Protein AF-A0A7S4L388-F1 (afdb_monomer_lite)

Radius of gyration: 34.1 Å; chains: 1; bounding box: 74×28×93 Å

InterPro domains:
  IPR006990 Tweety [PTHR12424] (9-186)

Foldseek 3Di:
DVVVVVVVVVLVVVVVVVPPPPDPPPVVVVVVVVVVVVVVVVVVVVVVVVVVLVVLLVVLVVCVVCVLVSVLVVDDDPRSQVSNCLQVVDNDVVVVVVLVVVLVVVLVVLVVVCVVPHDVSSVVVVVVSVVVVVVVVVCCVVVSSVVSVVSNVVVCCVSPVPRPPPPSVVSVVVVVVVVVVVVVVSVVVVVVVD

Sequence (194 aa):
APAFFFVTWLLIAILLQKFNVKLPICCGRACFVLIFLLLFLLVLVCFLLFAGEISISVLLADFCMAPDENFLDFFSGTSEIIAKYYVTCEVPPEVYEEIEDFIETTRIVVEAANETRGTDVAEEIDQIIDDFQEYIEEFIETFGLIGCRRINGYYVDIVYDSLCDSLVGNAVLAWSGLVVASIFICPLYIIYDQ

pLDDT: mean 71.22, std 10.89, range [40.44, 87.31]

Structure (mmCIF, N/CA/C/O backbone):
data_AF-A0A7S4L388-F1
#
_entry.id   AF-A0A7S4L388-F1
#
loop_
_atom_site.group_PDB
_atom_site.id
_atom_site.type_symbol
_atom_site.label_atom_id
_atom_site.label_alt_id
_atom_site.label_comp_id
_atom_site.label_asym_id
_atom_site.label_entity_id
_atom_site.label_seq_id
_atom_site.pdbx_PDB_ins_code
_atom_site.Cartn_x
_atom_site.Cartn_y
_atom_site.Cartn_z
_atom_site.occupancy
_atom_site.B_iso_or_equiv
_atom_site.auth_seq_id
_atom_site.auth_comp_id
_atom_site.auth_asym_id
_atom_site.auth_atom_id
_atom_site.pdbx_PDB_model_num
ATOM 1 N N . ALA A 1 1 ? 23.670 -7.938 -15.737 1.00 46.47 1 ALA A N 1
ATOM 2 C CA . ALA A 1 1 ? 23.736 -6.508 -16.104 1.00 46.47 1 ALA A CA 1
ATOM 3 C C . ALA A 1 1 ? 25.001 -6.128 -16.897 1.00 46.47 1 ALA A C 1
ATOM 5 O O . ALA A 1 1 ? 24.833 -5.786 -18.060 1.00 46.47 1 ALA A O 1
ATOM 6 N N . PRO A 1 2 ? 26.254 -6.237 -16.397 1.00 42.88 2 PRO A N 1
ATOM 7 C CA . PRO A 1 2 ? 27.431 -5.653 -17.073 1.00 42.88 2 PRO A CA 1
ATOM 8 C C . PRO A 1 2 ? 27.775 -6.292 -18.430 1.00 42.88 2 PRO A C 1
ATOM 10 O O . PRO A 1 2 ? 28.229 -5.604 -19.339 1.00 42.88 2 PRO A O 1
ATOM 13 N N . ALA A 1 3 ? 27.501 -7.589 -18.601 1.00 40.44 3 ALA A N 1
ATOM 14 C CA . ALA A 1 3 ? 27.744 -8.295 -19.859 1.00 40.44 3 ALA A CA 1
ATOM 15 C C . ALA A 1 3 ? 26.855 -7.793 -21.013 1.00 40.44 3 ALA A C 1
ATOM 17 O O . ALA A 1 3 ? 27.328 -7.682 -22.137 1.00 40.44 3 ALA A O 1
ATOM 18 N N . PHE A 1 4 ? 25.599 -7.425 -20.738 1.00 48.16 4 PHE A N 1
ATOM 19 C CA . PHE A 1 4 ? 24.699 -6.868 -21.754 1.00 48.16 4 PHE A CA 1
ATOM 20 C C . PHE A 1 4 ? 25.172 -5.488 -22.227 1.00 48.16 4 PHE A C 1
ATOM 22 O O . PHE A 1 4 ? 25.129 -5.203 -23.419 1.00 48.16 4 PHE A O 1
ATOM 29 N N . PHE A 1 5 ? 25.705 -4.668 -21.314 1.00 52.41 5 PHE A N 1
ATOM 30 C CA . PHE A 1 5 ? 26.309 -3.373 -21.644 1.00 52.41 5 PHE A CA 1
ATOM 31 C C . PHE A 1 5 ? 27.607 -3.517 -22.422 1.00 52.41 5 PHE A C 1
ATOM 33 O O . PHE A 1 5 ? 27.825 -2.783 -23.377 1.00 52.41 5 PHE A O 1
ATOM 40 N N . PHE A 1 6 ? 28.450 -4.484 -22.060 1.00 50.88 6 PHE A N 1
ATOM 41 C CA . PHE A 1 6 ? 29.637 -4.782 -22.849 1.00 50.88 6 PHE A CA 1
ATOM 42 C C . PHE A 1 6 ? 29.242 -5.191 -24.268 1.00 50.88 6 PHE A C 1
ATOM 44 O O . PHE A 1 6 ? 29.808 -4.678 -25.220 1.00 50.88 6 PHE A O 1
ATOM 51 N N . VAL A 1 7 ? 28.215 -6.029 -24.424 1.00 57.19 7 VAL A N 1
ATOM 52 C CA . VAL A 1 7 ? 27.729 -6.475 -25.736 1.00 57.19 7 VAL A CA 1
ATOM 53 C C . VAL A 1 7 ? 27.084 -5.337 -26.532 1.00 57.19 7 VAL A C 1
ATOM 55 O O . VAL A 1 7 ? 27.384 -5.210 -27.713 1.00 57.19 7 VAL A O 1
ATOM 58 N N . THR A 1 8 ? 26.268 -4.466 -25.931 1.00 61.66 8 THR A N 1
ATOM 59 C CA . THR A 1 8 ? 25.678 -3.316 -26.644 1.00 61.66 8 THR A CA 1
ATOM 60 C C . THR A 1 8 ? 26.719 -2.263 -27.006 1.00 61.66 8 THR A C 1
ATOM 62 O O . THR A 1 8 ? 26.724 -1.802 -28.144 1.00 61.66 8 THR A O 1
ATOM 65 N N . TRP A 1 9 ? 27.662 -1.940 -26.117 1.00 63.00 9 TRP A N 1
ATOM 66 C CA . TRP A 1 9 ? 28.785 -1.051 -26.439 1.00 63.00 9 TRP A CA 1
ATOM 67 C C . TRP A 1 9 ? 29.715 -1.646 -27.496 1.00 63.00 9 TRP A C 1
ATOM 69 O O . TRP A 1 9 ? 30.163 -0.922 -28.382 1.00 63.00 9 TRP A O 1
ATOM 79 N N . LEU A 1 10 ? 29.975 -2.955 -27.448 1.00 59.78 10 LEU A N 1
ATOM 80 C CA . LEU A 1 10 ? 30.769 -3.657 -28.454 1.00 59.78 10 LEU A CA 1
A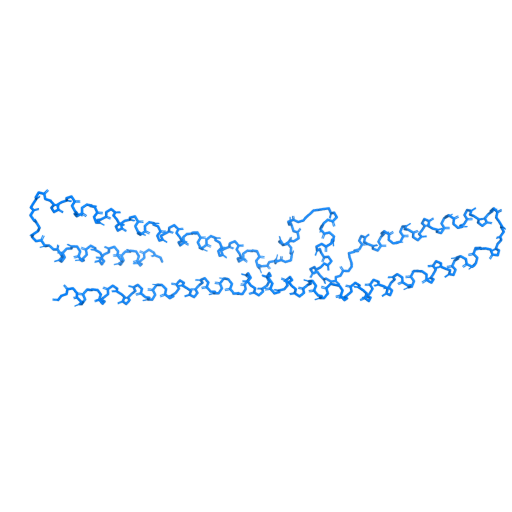TOM 81 C C . LEU A 1 10 ? 30.042 -3.676 -29.805 1.00 59.78 10 LEU A C 1
ATOM 83 O O . LEU A 1 10 ? 30.671 -3.422 -30.824 1.00 59.78 10 LEU A O 1
ATOM 87 N N . LEU A 1 11 ? 28.724 -3.898 -29.828 1.00 64.44 11 LEU A N 1
ATOM 88 C CA . LEU A 1 11 ? 27.910 -3.841 -31.046 1.00 64.44 11 LEU A CA 1
ATOM 89 C C . LEU A 1 11 ? 27.861 -2.425 -31.627 1.00 64.44 11 LEU A C 1
ATOM 91 O O . LEU A 1 11 ? 28.067 -2.272 -32.825 1.00 64.44 11 LEU A O 1
ATOM 95 N N . ILE A 1 12 ? 27.684 -1.390 -30.801 1.00 66.69 12 ILE A N 1
ATOM 96 C CA . ILE A 1 12 ? 27.756 0.014 -31.235 1.00 66.69 12 ILE A CA 1
ATOM 97 C C . ILE A 1 12 ? 29.152 0.323 -31.789 1.00 66.69 12 ILE A C 1
ATOM 99 O O . ILE A 1 12 ? 29.266 0.880 -32.876 1.00 66.69 12 ILE A O 1
ATOM 103 N N . ALA A 1 13 ? 30.223 -0.088 -31.106 1.00 61.59 13 ALA A N 1
ATOM 104 C CA . ALA A 1 13 ? 31.592 0.114 -31.577 1.00 61.59 13 ALA A CA 1
ATOM 105 C C . ALA A 1 13 ? 31.868 -0.611 -32.908 1.00 61.59 13 ALA A C 1
ATOM 107 O O . ALA A 1 13 ? 32.453 -0.018 -33.813 1.00 61.59 13 ALA A O 1
ATOM 108 N N . ILE A 1 14 ? 31.400 -1.856 -33.065 1.00 66.31 14 ILE A N 1
ATOM 109 C CA . ILE A 1 14 ? 31.515 -2.641 -34.305 1.00 66.31 14 ILE A CA 1
ATOM 110 C C . ILE A 1 14 ? 30.707 -1.992 -35.437 1.00 66.31 14 ILE A C 1
ATOM 112 O O . ILE A 1 14 ? 31.203 -1.901 -36.561 1.00 66.31 14 ILE A O 1
ATOM 116 N N . LEU A 1 15 ? 29.497 -1.497 -35.157 1.00 60.97 15 LEU A N 1
ATOM 117 C CA . LEU A 1 15 ? 28.673 -0.780 -36.132 1.00 60.97 15 LEU A CA 1
ATOM 118 C C . LEU A 1 15 ? 29.351 0.509 -36.591 1.00 60.97 15 LEU A C 1
ATOM 120 O O . LEU A 1 15 ? 29.462 0.743 -37.791 1.00 60.97 15 LEU A O 1
ATOM 124 N N . LEU A 1 16 ? 29.907 1.289 -35.664 1.00 58.81 16 LEU A N 1
ATOM 125 C CA . LEU A 1 16 ? 30.654 2.508 -35.980 1.00 58.81 16 LEU A CA 1
ATOM 126 C C . LEU A 1 16 ? 31.936 2.217 -36.778 1.00 58.81 16 LEU A C 1
ATOM 128 O O . LEU A 1 16 ? 32.309 3.004 -37.644 1.00 58.81 16 LEU A O 1
ATOM 132 N N . GLN A 1 17 ? 32.590 1.077 -36.537 1.00 60.75 17 GLN A N 1
ATOM 133 C CA . GLN A 1 17 ? 33.770 0.654 -37.294 1.00 60.75 17 GLN A CA 1
ATOM 134 C C . GLN A 1 17 ? 33.417 0.203 -38.724 1.00 60.75 17 GLN A C 1
ATOM 136 O O . GLN A 1 17 ? 34.206 0.409 -39.648 1.00 60.75 17 GLN A O 1
ATOM 141 N N . LYS A 1 18 ? 32.225 -0.383 -38.918 1.00 57.16 18 LYS A N 1
ATOM 142 C CA . LYS A 1 18 ? 31.690 -0.785 -40.230 1.00 57.16 18 LYS A CA 1
ATOM 143 C C . LYS A 1 18 ? 31.187 0.416 -41.041 1.00 57.16 18 LYS A C 1
ATOM 145 O O . LYS A 1 18 ? 31.433 0.472 -42.243 1.00 57.16 18 LYS A O 1
ATOM 150 N N . PHE A 1 19 ? 30.584 1.410 -40.384 1.00 55.97 19 PHE A N 1
ATOM 151 C CA . PHE A 1 19 ? 30.198 2.710 -40.952 1.00 55.97 19 PHE A CA 1
ATOM 152 C C . PHE A 1 19 ? 31.389 3.668 -41.092 1.00 55.97 19 PHE A C 1
ATOM 154 O O . PHE A 1 19 ? 31.268 4.868 -40.850 1.00 55.97 19 PHE A O 1
ATOM 161 N N . ASN A 1 20 ? 32.538 3.172 -41.564 1.00 48.50 20 ASN A N 1
ATOM 162 C CA . ASN A 1 20 ? 33.656 3.990 -42.047 1.00 48.50 20 ASN A CA 1
ATOM 163 C C . ASN A 1 20 ? 33.256 4.673 -43.376 1.00 48.50 20 ASN A C 1
ATOM 165 O O . ASN A 1 20 ? 33.842 4.480 -44.443 1.00 48.50 20 ASN A O 1
ATOM 169 N N . VAL A 1 21 ? 32.159 5.424 -43.305 1.00 49.72 21 VAL A N 1
ATOM 170 C CA . VAL A 1 21 ? 31.591 6.263 -44.335 1.00 49.72 21 VAL A CA 1
ATOM 171 C C . VAL A 1 21 ? 32.610 7.360 -44.552 1.00 49.72 21 VAL A C 1
ATOM 173 O O . VAL A 1 21 ? 32.974 8.097 -43.635 1.00 49.72 21 VAL A O 1
ATOM 176 N N . LYS A 1 22 ? 33.074 7.460 -45.793 1.00 47.50 22 LYS A N 1
ATOM 177 C CA . LYS A 1 22 ? 33.843 8.591 -46.303 1.00 47.50 22 LYS A CA 1
ATOM 178 C C . LYS A 1 22 ? 32.968 9.854 -46.254 1.00 47.50 22 LYS A C 1
ATOM 180 O O . LYS A 1 22 ? 32.505 10.329 -47.284 1.00 47.50 22 LYS A O 1
ATOM 185 N N . LEU A 1 23 ? 32.693 10.379 -45.061 1.00 48.44 23 LEU A N 1
ATOM 186 C CA . LEU A 1 23 ? 32.042 11.669 -44.868 1.00 48.44 23 LEU A CA 1
ATOM 187 C C . LEU A 1 23 ? 33.091 12.780 -45.031 1.00 48.44 23 LEU A C 1
ATOM 189 O O . LEU A 1 23 ? 34.207 12.648 -44.519 1.00 48.44 23 LEU A O 1
ATOM 193 N N . PRO A 1 24 ? 32.766 13.877 -45.737 1.00 47.47 24 PRO A N 1
ATOM 194 C CA . PRO A 1 24 ? 33.699 14.966 -45.989 1.00 47.47 24 PRO A CA 1
ATOM 195 C C . PRO A 1 24 ? 34.274 15.523 -44.678 1.00 47.47 24 PRO A C 1
ATOM 197 O O . PRO A 1 24 ? 33.563 15.860 -43.726 1.00 47.47 24 PRO A O 1
ATOM 200 N N . ILE A 1 25 ? 35.604 15.604 -44.665 1.00 52.34 25 ILE A N 1
ATOM 201 C CA . ILE A 1 25 ? 36.503 15.656 -43.499 1.00 52.34 25 ILE A CA 1
ATOM 202 C C . ILE A 1 25 ? 36.264 16.861 -42.562 1.00 52.34 25 ILE A C 1
ATOM 204 O O . ILE A 1 25 ? 36.652 16.802 -41.396 1.00 52.34 25 ILE A O 1
ATOM 208 N N . CYS A 1 26 ? 35.564 17.912 -43.004 1.00 47.06 26 CYS A N 1
ATOM 209 C CA . CYS A 1 26 ? 35.303 19.101 -42.180 1.00 47.06 26 CYS A CA 1
ATOM 210 C C . CYS A 1 26 ? 33.947 19.106 -41.446 1.00 47.06 26 CYS A C 1
ATOM 212 O O . CYS A 1 26 ? 33.822 19.806 -40.448 1.00 47.06 26 CYS A O 1
ATOM 214 N N . CYS A 1 27 ? 32.949 18.322 -41.880 1.00 51.12 27 CYS A N 1
ATOM 215 C CA . CYS A 1 27 ? 31.620 18.266 -41.237 1.00 51.12 27 CYS A CA 1
ATOM 216 C C . CYS A 1 27 ? 31.329 16.895 -40.588 1.00 51.12 27 CYS A C 1
ATOM 218 O O . CYS A 1 27 ? 30.549 16.796 -39.640 1.00 51.12 27 CYS A O 1
ATOM 220 N N . GLY A 1 28 ? 32.031 15.840 -41.028 1.00 55.47 28 GLY A N 1
ATOM 221 C CA . GLY A 1 28 ? 31.860 14.475 -40.522 1.00 55.47 28 GLY A CA 1
ATOM 222 C C . GLY A 1 28 ? 32.263 14.282 -39.058 1.00 55.47 28 GLY A C 1
ATOM 223 O O . GLY A 1 28 ? 31.568 13.582 -38.333 1.00 55.47 28 GLY A O 1
ATOM 224 N N . ARG A 1 29 ? 33.332 14.941 -38.578 1.00 57.66 29 ARG A N 1
ATOM 225 C CA . ARG A 1 29 ? 33.773 14.814 -37.173 1.00 57.66 29 ARG A CA 1
ATOM 226 C C . ARG A 1 29 ? 32.785 15.435 -36.181 1.00 57.66 29 ARG A C 1
ATOM 228 O O . ARG A 1 29 ? 32.541 14.845 -35.137 1.00 57.66 29 ARG A O 1
ATOM 235 N N . ALA A 1 30 ? 32.195 16.582 -36.518 1.00 58.28 30 ALA A N 1
ATOM 236 C CA . ALA A 1 30 ? 31.205 17.241 -35.667 1.00 58.28 30 ALA A CA 1
ATOM 237 C C . ALA A 1 30 ? 29.872 16.472 -35.637 1.00 58.28 30 ALA A C 1
ATOM 239 O O . ALA A 1 30 ? 29.333 16.248 -34.557 1.00 58.28 30 ALA A O 1
ATOM 240 N N . CYS A 1 31 ? 29.385 15.990 -36.790 1.00 58.25 31 CYS A N 1
ATOM 241 C CA . CYS A 1 31 ? 28.205 15.115 -36.839 1.00 58.25 31 CYS A CA 1
ATOM 242 C C . CYS A 1 31 ? 28.427 13.802 -36.081 1.00 58.25 31 CYS A C 1
ATOM 244 O O . CYS A 1 31 ? 27.547 13.368 -35.347 1.00 58.25 31 CYS A O 1
ATOM 246 N N . PHE A 1 32 ? 29.610 13.194 -36.204 1.00 63.97 32 PHE A N 1
ATOM 247 C CA . PHE A 1 32 ? 29.942 11.961 -35.493 1.00 63.97 32 PHE A CA 1
ATOM 248 C C . PHE A 1 32 ? 29.932 12.151 -33.970 1.00 63.97 32 PHE A C 1
ATOM 250 O O . PHE A 1 32 ? 29.325 11.358 -33.256 1.00 63.97 32 PHE A O 1
ATOM 257 N N . VAL A 1 33 ? 30.542 13.232 -33.470 1.00 71.88 33 VAL A N 1
ATOM 258 C CA . VAL A 1 33 ? 30.520 13.568 -32.036 1.00 71.88 33 VAL A CA 1
ATOM 259 C C . VAL A 1 33 ? 29.094 13.844 -31.554 1.00 71.88 33 VAL A C 1
ATOM 261 O O . VAL A 1 33 ? 28.729 13.403 -30.470 1.00 71.88 33 VAL A O 1
ATOM 264 N N . LEU A 1 34 ? 28.271 14.523 -32.357 1.00 64.94 34 LEU A N 1
ATOM 265 C CA . LEU A 1 34 ? 26.893 14.862 -31.992 1.00 64.94 34 LEU A CA 1
ATOM 266 C C . LEU A 1 34 ? 25.983 13.623 -31.947 1.00 64.94 34 LEU A C 1
ATOM 268 O O . LEU A 1 34 ? 25.220 13.468 -30.997 1.00 64.94 34 LEU A O 1
ATOM 272 N N . ILE A 1 35 ? 26.114 12.702 -32.907 1.00 68.56 35 ILE A N 1
ATOM 273 C CA . ILE A 1 35 ? 25.411 11.407 -32.898 1.00 68.56 35 ILE A CA 1
ATOM 274 C C . ILE A 1 35 ? 25.842 10.574 -31.687 1.00 68.56 35 ILE A C 1
ATOM 276 O O . ILE A 1 35 ? 24.998 10.008 -30.997 1.00 68.56 35 ILE A O 1
ATOM 280 N N . PHE A 1 36 ? 27.143 10.531 -31.391 1.00 69.06 36 PHE A N 1
ATOM 281 C CA . PHE A 1 36 ? 27.658 9.800 -30.235 1.00 69.06 36 PHE A CA 1
ATOM 282 C C . PHE A 1 36 ? 27.140 10.380 -28.914 1.00 69.06 36 PHE A C 1
ATOM 284 O O . PHE A 1 36 ? 26.740 9.635 -28.024 1.00 69.06 36 PHE A O 1
ATOM 291 N N . LEU A 1 37 ? 27.095 11.709 -28.801 1.00 72.06 37 LEU A N 1
ATOM 292 C CA . LEU A 1 37 ? 26.571 12.398 -27.626 1.00 72.06 37 LEU A CA 1
ATOM 293 C C . LEU A 1 37 ? 25.066 12.149 -27.452 1.00 72.06 37 LEU A C 1
ATOM 295 O O . LEU A 1 37 ? 24.627 11.897 -26.334 1.00 72.06 37 LEU A O 1
ATOM 299 N N . LEU A 1 38 ? 24.289 12.146 -28.540 1.00 64.38 38 LEU A N 1
ATOM 300 C CA . LEU A 1 38 ? 22.863 11.802 -28.510 1.00 64.38 38 LEU A CA 1
ATOM 301 C C . LEU A 1 38 ? 22.624 10.345 -28.099 1.00 64.38 38 LEU A C 1
ATOM 303 O O . LEU A 1 38 ? 21.767 10.088 -27.257 1.00 64.38 38 LEU A O 1
ATOM 307 N N . LEU A 1 39 ? 23.392 9.398 -28.644 1.00 69.38 39 LEU A N 1
ATOM 308 C CA . LEU A 1 39 ? 23.303 7.986 -28.264 1.00 69.38 39 LEU A CA 1
ATOM 309 C C . LEU A 1 39 ? 23.687 7.772 -26.798 1.00 69.38 39 LEU A C 1
ATOM 311 O O . LEU A 1 39 ? 23.002 7.044 -26.085 1.00 69.38 39 LEU A O 1
ATOM 315 N N . PHE A 1 40 ? 24.742 8.437 -26.327 1.00 72.50 40 PHE A N 1
ATOM 316 C CA . PHE A 1 40 ? 25.142 8.396 -24.924 1.00 72.50 40 PHE A CA 1
ATOM 317 C C . PHE A 1 40 ? 24.044 8.945 -24.008 1.00 72.50 40 PHE A C 1
ATOM 319 O O . PHE A 1 40 ? 23.718 8.319 -23.002 1.00 72.50 40 PHE A O 1
ATOM 326 N N . LEU A 1 41 ? 23.439 10.080 -24.371 1.00 69.62 41 LEU A N 1
ATOM 327 C CA . LEU A 1 41 ? 22.349 10.685 -23.608 1.00 69.62 41 LEU A CA 1
ATOM 328 C C . LEU A 1 41 ? 21.122 9.767 -23.577 1.00 69.62 41 LEU A C 1
ATOM 330 O O . LEU A 1 41 ? 20.537 9.578 -22.516 1.00 69.62 41 LEU A O 1
ATOM 334 N N . LEU A 1 42 ? 20.780 9.132 -24.700 1.00 72.81 42 LEU A N 1
ATOM 335 C CA . LEU A 1 42 ? 19.688 8.162 -24.775 1.00 72.81 42 LEU A CA 1
ATOM 336 C C . LEU A 1 42 ? 19.936 6.956 -23.859 1.00 72.81 42 LEU A C 1
ATOM 338 O O . LEU A 1 42 ? 19.060 6.590 -23.081 1.00 72.81 42 LEU A O 1
ATOM 342 N N . VAL A 1 43 ? 21.140 6.378 -23.888 1.00 74.62 43 VAL A N 1
ATOM 343 C CA . VAL A 1 43 ? 21.514 5.270 -22.992 1.00 74.62 43 VAL A CA 1
ATOM 344 C C . VAL A 1 43 ? 21.464 5.704 -21.527 1.00 74.62 43 VAL A C 1
ATOM 346 O O . VAL A 1 43 ? 20.979 4.951 -20.684 1.00 74.62 43 VAL A O 1
ATOM 349 N N . LEU A 1 44 ? 21.923 6.917 -21.218 1.00 73.94 44 LEU A N 1
ATOM 350 C CA . LEU A 1 44 ? 21.899 7.466 -19.865 1.00 73.94 44 LEU A CA 1
ATOM 351 C C . LEU A 1 44 ? 20.467 7.682 -19.357 1.00 73.94 44 LEU A C 1
ATOM 353 O O . LEU A 1 44 ? 20.172 7.323 -18.221 1.00 73.94 44 LEU A O 1
ATOM 357 N N . VAL A 1 45 ? 19.560 8.195 -20.193 1.00 73.69 45 VAL A N 1
ATOM 358 C CA . VAL A 1 45 ? 18.134 8.332 -19.849 1.00 73.69 45 VAL A CA 1
ATOM 359 C C . VAL A 1 45 ? 17.506 6.963 -19.599 1.00 73.69 45 VAL A C 1
ATOM 361 O O . VAL A 1 45 ? 16.861 6.777 -18.571 1.00 73.69 45 VAL A O 1
ATOM 364 N N . CYS A 1 46 ? 17.749 5.979 -20.469 1.00 75.12 46 CYS A N 1
ATOM 365 C CA . CYS A 1 46 ? 17.270 4.611 -20.255 1.00 75.12 46 CYS A CA 1
ATOM 366 C C . CYS A 1 46 ? 17.807 4.005 -18.949 1.00 75.12 46 CYS A C 1
ATOM 368 O O . CYS A 1 46 ? 17.072 3.310 -18.252 1.00 75.12 46 CYS A O 1
ATOM 370 N N . PHE A 1 47 ? 19.063 4.288 -18.589 1.00 75.19 47 PHE A N 1
ATOM 371 C CA . PHE A 1 47 ? 19.653 3.828 -17.332 1.00 75.19 47 PHE A CA 1
ATOM 372 C C . PHE A 1 47 ? 19.008 4.482 -16.108 1.00 75.19 47 PHE A C 1
ATOM 374 O O . PHE A 1 47 ? 18.731 3.793 -15.132 1.00 75.19 47 PHE A O 1
ATOM 381 N N . LEU A 1 48 ? 18.745 5.790 -16.150 1.00 76.31 48 LEU A N 1
ATOM 382 C CA . LEU A 1 48 ? 18.065 6.487 -15.055 1.00 76.31 48 LEU A CA 1
ATOM 383 C C . LEU A 1 48 ? 16.633 5.979 -14.868 1.00 76.31 48 LEU A C 1
ATOM 385 O O . LEU A 1 48 ? 16.211 5.774 -13.733 1.00 76.31 48 LEU A O 1
ATOM 389 N N . LEU A 1 49 ? 15.913 5.724 -15.964 1.00 76.25 49 LEU A N 1
ATOM 390 C CA . LEU A 1 49 ? 14.575 5.130 -15.916 1.00 76.25 49 LEU A CA 1
ATOM 391 C C . LEU A 1 49 ? 14.607 3.713 -15.327 1.00 76.25 49 LEU A C 1
ATOM 393 O O . LEU A 1 49 ? 13.786 3.396 -14.475 1.00 76.25 49 LEU A O 1
ATOM 397 N N . PHE A 1 50 ? 15.586 2.896 -15.723 1.00 73.81 50 PHE A N 1
ATOM 398 C CA . PHE A 1 50 ? 15.793 1.556 -15.168 1.00 73.81 50 PHE A CA 1
ATOM 399 C C . PHE A 1 50 ? 16.132 1.585 -13.674 1.00 73.81 50 PHE A C 1
ATOM 401 O O . PHE A 1 50 ? 15.555 0.846 -12.884 1.00 73.81 50 PHE A O 1
ATOM 408 N N . ALA A 1 51 ? 17.056 2.458 -13.267 1.00 76.94 51 ALA A N 1
ATOM 409 C CA . ALA A 1 51 ? 17.417 2.610 -11.865 1.00 76.94 51 ALA A CA 1
ATOM 410 C C . ALA A 1 51 ? 16.207 3.053 -11.028 1.00 76.94 51 ALA A C 1
ATOM 412 O O . ALA A 1 51 ? 15.970 2.486 -9.967 1.00 76.94 51 ALA A O 1
ATOM 413 N N . GLY A 1 52 ? 15.420 4.011 -11.530 1.00 76.62 52 GLY A N 1
ATOM 414 C CA . GLY A 1 52 ? 14.201 4.471 -10.869 1.00 76.62 52 GLY A CA 1
ATOM 415 C C . GLY A 1 52 ? 13.151 3.370 -10.725 1.00 76.62 52 GLY A C 1
ATOM 416 O O . GLY A 1 52 ? 12.583 3.209 -9.651 1.00 76.62 52 GLY A O 1
ATOM 417 N N . GLU A 1 53 ? 12.925 2.579 -11.771 1.00 78.00 53 GLU A N 1
ATOM 418 C CA . GLU A 1 53 ? 11.937 1.498 -11.747 1.00 78.00 53 GLU A CA 1
ATOM 419 C C . GLU A 1 53 ? 12.354 0.334 -10.835 1.00 78.00 53 GLU A C 1
ATOM 421 O O . GLU A 1 53 ? 11.522 -0.150 -10.066 1.00 78.00 53 GLU A O 1
ATOM 426 N N . ILE A 1 54 ? 13.641 -0.032 -10.794 1.00 77.62 54 ILE A N 1
ATOM 427 C CA . ILE A 1 54 ? 14.150 -0.978 -9.788 1.00 77.62 54 ILE A CA 1
ATOM 428 C C . ILE A 1 54 ? 13.986 -0.420 -8.377 1.00 77.62 54 ILE A C 1
ATOM 430 O O . ILE A 1 54 ? 13.542 -1.146 -7.494 1.00 77.62 54 ILE A O 1
ATOM 434 N N . SER A 1 55 ? 14.329 0.849 -8.141 1.00 79.38 55 SER A N 1
ATOM 435 C CA . SER A 1 55 ? 14.171 1.453 -6.815 1.00 79.38 55 SER A CA 1
ATOM 436 C C . SER A 1 55 ? 12.715 1.431 -6.354 1.00 79.38 55 SER A C 1
ATOM 438 O O . SER A 1 55 ? 12.455 1.052 -5.218 1.00 79.38 55 SER A O 1
ATOM 440 N N . ILE A 1 56 ? 11.768 1.768 -7.232 1.00 79.19 56 ILE A N 1
ATOM 441 C CA . ILE A 1 56 ? 10.332 1.709 -6.924 1.00 79.19 56 ILE A CA 1
ATOM 442 C C . ILE A 1 56 ? 9.890 0.264 -6.674 1.00 79.19 56 ILE A C 1
ATOM 444 O O . ILE A 1 56 ? 9.170 0.015 -5.715 1.00 79.19 56 ILE A O 1
ATOM 448 N N . SER A 1 57 ? 10.351 -0.691 -7.482 1.00 75.75 57 SER A N 1
ATOM 449 C CA . SER A 1 57 ? 9.995 -2.106 -7.327 1.00 75.75 57 SER A CA 1
ATOM 450 C C . SER A 1 57 ? 10.519 -2.702 -6.022 1.00 75.75 57 SER A C 1
ATOM 452 O O . SER A 1 57 ? 9.816 -3.480 -5.392 1.00 75.75 57 SER A O 1
ATOM 454 N N . VAL A 1 58 ? 11.727 -2.326 -5.591 1.00 80.00 58 VAL A N 1
ATOM 455 C CA . VAL A 1 58 ? 12.285 -2.750 -4.296 1.00 80.00 58 VAL A CA 1
ATOM 456 C C . VAL A 1 58 ? 11.493 -2.135 -3.145 1.00 80.00 58 VAL A C 1
ATOM 458 O O . VAL A 1 58 ? 11.106 -2.857 -2.237 1.00 80.00 58 VAL A O 1
ATOM 461 N N . LEU A 1 59 ? 11.179 -0.836 -3.212 1.00 80.62 59 LEU A N 1
ATOM 462 C CA . LEU A 1 59 ? 10.365 -0.174 -2.187 1.00 80.62 59 LEU A CA 1
ATOM 463 C C . LEU A 1 59 ? 8.961 -0.783 -2.081 1.00 80.62 59 LEU A C 1
ATOM 465 O O . LEU A 1 59 ? 8.459 -0.978 -0.980 1.00 80.62 59 LEU A O 1
ATOM 469 N N . LEU A 1 60 ? 8.335 -1.099 -3.216 1.00 81.81 60 LEU A N 1
ATOM 470 C CA . LEU A 1 60 ? 7.039 -1.773 -3.241 1.00 81.81 60 LEU A CA 1
ATOM 471 C C . LEU A 1 60 ? 7.144 -3.210 -2.734 1.00 81.81 60 LEU A C 1
ATOM 473 O O . LEU A 1 60 ? 6.265 -3.644 -2.006 1.00 81.81 60 LEU A O 1
ATOM 477 N N . ALA A 1 61 ? 8.211 -3.938 -3.065 1.00 80.94 61 ALA A N 1
ATOM 478 C CA . ALA A 1 61 ? 8.426 -5.284 -2.544 1.00 80.94 61 ALA A CA 1
ATOM 479 C C . ALA A 1 61 ? 8.570 -5.285 -1.014 1.00 80.94 61 ALA A C 1
ATOM 481 O O . ALA A 1 61 ? 7.944 -6.115 -0.360 1.00 80.94 61 ALA A O 1
ATOM 482 N N . ASP A 1 62 ? 9.326 -4.336 -0.452 1.00 82.06 62 ASP A N 1
ATOM 483 C CA . ASP A 1 62 ? 9.460 -4.167 0.999 1.00 82.06 62 ASP A CA 1
ATOM 484 C C . ASP A 1 62 ? 8.113 -3.787 1.636 1.00 82.06 62 ASP A C 1
ATOM 486 O O . ASP A 1 62 ? 7.718 -4.370 2.647 1.00 82.06 62 ASP A O 1
ATOM 490 N N . PHE A 1 63 ? 7.359 -2.878 1.006 1.00 84.06 63 PHE A N 1
ATOM 491 C CA . PHE A 1 63 ? 6.013 -2.514 1.451 1.00 84.06 63 PHE A CA 1
ATOM 492 C C . PHE A 1 63 ? 5.067 -3.730 1.462 1.00 84.06 63 PHE A C 1
ATOM 494 O O . PHE A 1 63 ? 4.367 -3.971 2.444 1.00 84.06 63 PHE A O 1
ATOM 501 N N . CYS A 1 64 ? 5.090 -4.536 0.400 1.00 85.44 64 CYS A N 1
ATOM 502 C CA . CYS A 1 64 ? 4.224 -5.699 0.205 1.00 85.44 64 CYS A CA 1
ATOM 503 C C . CYS A 1 64 ? 4.610 -6.932 1.041 1.00 85.44 64 CYS A C 1
ATOM 505 O O . CYS A 1 64 ? 3.860 -7.906 1.039 1.00 85.44 64 CYS A O 1
ATOM 507 N N . MET A 1 65 ? 5.739 -6.927 1.763 1.00 85.12 65 MET A N 1
ATOM 508 C CA . MET A 1 65 ? 6.038 -7.985 2.741 1.00 85.12 65 MET A CA 1
ATOM 509 C C . MET A 1 65 ? 5.158 -7.891 3.992 1.00 85.12 65 MET A C 1
ATOM 511 O O . MET A 1 65 ? 4.829 -8.919 4.579 1.00 85.12 65 MET A O 1
ATOM 515 N N . ALA A 1 66 ? 4.781 -6.673 4.383 1.00 86.38 66 ALA A N 1
ATOM 516 C CA . ALA A 1 66 ? 3.914 -6.392 5.524 1.00 86.38 66 ALA A CA 1
ATOM 517 C C . ALA A 1 66 ? 3.003 -5.190 5.195 1.00 86.38 66 ALA A C 1
ATOM 519 O O . ALA A 1 66 ? 3.161 -4.112 5.769 1.00 86.38 66 ALA A O 1
ATOM 520 N N . PRO A 1 67 ? 2.085 -5.333 4.221 1.00 82.38 67 PRO A N 1
ATOM 521 C CA . PRO A 1 67 ? 1.313 -4.211 3.684 1.00 82.38 67 PRO A CA 1
ATOM 522 C C . PRO A 1 67 ? 0.394 -3.574 4.729 1.00 82.38 67 PRO A C 1
ATOM 524 O O . PRO A 1 67 ? 0.199 -2.362 4.693 1.00 82.38 67 PRO A O 1
ATOM 527 N N . ASP A 1 68 ? -0.122 -4.360 5.674 1.00 85.06 68 ASP A N 1
ATOM 528 C CA . ASP A 1 68 ? -0.984 -3.866 6.748 1.00 85.06 68 ASP A CA 1
ATOM 529 C C . ASP A 1 68 ? -0.185 -2.984 7.724 1.00 85.06 68 ASP A C 1
ATOM 531 O O . ASP A 1 68 ? -0.552 -1.835 7.953 1.00 85.06 68 ASP A O 1
ATOM 535 N N . GLU A 1 69 ? 0.950 -3.476 8.236 1.00 86.31 69 GLU A N 1
ATOM 536 C CA . GLU A 1 69 ? 1.824 -2.736 9.165 1.00 86.31 69 GLU A CA 1
ATOM 537 C C . GLU A 1 69 ? 2.365 -1.457 8.518 1.00 86.31 69 GLU A C 1
ATOM 539 O O . GLU A 1 69 ? 2.229 -0.364 9.064 1.00 86.31 69 GLU A O 1
ATOM 544 N N . ASN A 1 70 ? 2.889 -1.574 7.296 1.00 85.62 70 ASN A N 1
ATOM 545 C CA . ASN A 1 70 ? 3.432 -0.433 6.569 1.00 85.62 70 ASN A CA 1
ATOM 546 C C . ASN A 1 70 ? 2.352 0.593 6.203 1.00 85.62 70 ASN A C 1
ATOM 548 O O . ASN A 1 70 ? 2.655 1.778 6.098 1.00 85.62 70 ASN A O 1
ATOM 552 N N . PHE A 1 71 ? 1.105 0.169 5.968 1.00 83.62 71 PHE A N 1
ATOM 553 C CA . PHE A 1 71 ? -0.008 1.086 5.725 1.00 83.62 71 PHE A CA 1
ATOM 554 C C . PHE A 1 71 ? -0.418 1.823 7.004 1.00 83.62 71 PHE A C 1
ATOM 556 O O . PHE A 1 71 ? -0.696 3.021 6.949 1.00 83.62 71 PHE A O 1
ATOM 563 N N . LEU A 1 72 ? -0.433 1.130 8.144 1.00 85.69 72 LEU A N 1
ATOM 564 C CA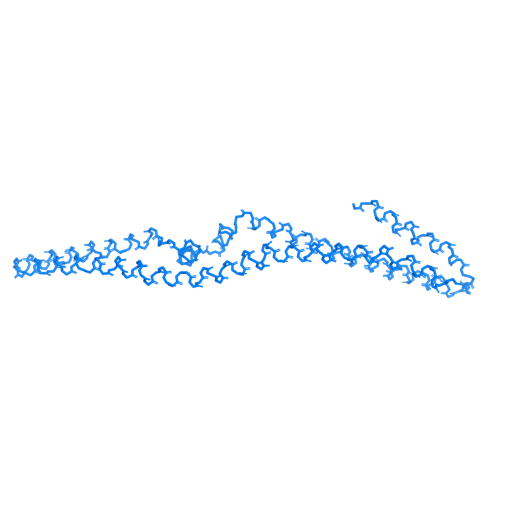 . LEU A 1 72 ? -0.795 1.707 9.439 1.00 85.69 72 LEU A CA 1
ATOM 565 C C . LEU A 1 72 ? 0.256 2.693 9.960 1.00 85.69 72 LEU A C 1
ATOM 567 O O . LEU A 1 72 ? -0.134 3.720 10.508 1.00 85.69 72 LEU A O 1
ATOM 571 N N . ASP A 1 73 ? 1.542 2.473 9.674 1.00 87.31 73 ASP A N 1
ATOM 572 C CA . ASP A 1 73 ? 2.644 3.387 10.024 1.00 87.31 73 ASP A CA 1
ATOM 573 C C . ASP A 1 73 ? 2.502 4.805 9.423 1.00 87.31 73 ASP A C 1
ATOM 575 O O . ASP A 1 73 ? 3.142 5.755 9.884 1.00 87.31 73 ASP A O 1
ATOM 579 N N . PHE A 1 74 ? 1.661 4.992 8.396 1.00 84.62 74 PHE A N 1
ATOM 580 C CA . PHE A 1 74 ? 1.358 6.319 7.841 1.00 84.62 74 PHE A CA 1
ATOM 581 C C . PHE A 1 74 ? 0.346 7.119 8.665 1.00 84.62 74 PHE A C 1
ATOM 583 O O . PHE A 1 74 ? 0.225 8.336 8.480 1.00 84.62 74 PHE A O 1
ATOM 590 N N . PHE A 1 75 ? -0.399 6.456 9.544 1.00 85.88 75 PHE A N 1
ATOM 591 C CA . PHE A 1 75 ? -1.424 7.065 10.375 1.00 85.88 75 PHE A CA 1
ATOM 592 C C . PHE A 1 75 ? -0.911 7.229 11.805 1.00 85.88 75 PHE A C 1
ATOM 594 O O . PHE A 1 75 ? 0.012 6.558 12.245 1.00 85.88 75 PHE A O 1
ATOM 601 N N . SER A 1 76 ? -1.477 8.189 12.534 1.00 84.56 76 SER A N 1
ATOM 602 C CA . SER A 1 76 ? -1.145 8.380 13.949 1.00 84.56 76 SER A CA 1
ATOM 603 C C . SER A 1 76 ? -2.346 8.890 14.737 1.00 84.56 76 SER A C 1
ATOM 605 O O . SER A 1 76 ? -3.235 9.569 14.200 1.00 84.56 76 SER A O 1
ATOM 607 N N . GLY A 1 77 ? -2.387 8.545 16.025 1.00 80.94 77 GLY A N 1
ATOM 608 C CA . GLY A 1 77 ? -3.464 8.936 16.935 1.00 80.94 77 GLY A CA 1
ATOM 609 C C . GLY A 1 77 ? -4.813 8.349 16.515 1.00 80.94 77 GLY A C 1
ATOM 610 O O . GLY A 1 77 ? -4.900 7.207 16.085 1.00 80.94 77 GLY A O 1
ATOM 611 N N . THR A 1 78 ? -5.887 9.138 16.577 1.00 77.25 78 THR A N 1
ATOM 612 C CA . THR A 1 78 ? -7.253 8.662 16.275 1.00 77.25 78 THR A CA 1
ATOM 613 C C . THR A 1 78 ? -7.414 8.124 14.847 1.00 77.25 78 THR A C 1
ATOM 615 O O . THR A 1 78 ? -8.257 7.268 14.594 1.00 77.25 78 THR A O 1
ATOM 618 N N . SER A 1 79 ? -6.602 8.602 13.897 1.00 79.50 79 SER A N 1
ATOM 619 C CA . SER A 1 79 ? -6.647 8.120 12.510 1.00 79.50 79 SER A CA 1
ATOM 620 C C . SER A 1 79 ? -6.119 6.692 12.350 1.00 79.50 79 SER A C 1
ATOM 622 O O . SER A 1 79 ? -6.591 5.969 11.478 1.00 79.50 79 SER A O 1
ATOM 624 N N . GLU A 1 80 ? -5.199 6.275 13.220 1.00 83.12 80 GLU A N 1
ATOM 625 C CA . GLU A 1 80 ? -4.610 4.934 13.236 1.00 83.12 80 GLU A CA 1
ATOM 626 C C . GLU A 1 80 ? -5.631 3.889 13.690 1.00 83.12 80 GLU A C 1
ATOM 628 O O . GLU A 1 80 ? -5.779 2.856 13.049 1.00 83.12 80 GLU A O 1
ATOM 633 N N . ILE A 1 81 ? -6.415 4.205 14.725 1.00 78.94 81 ILE A N 1
ATOM 634 C CA . ILE A 1 81 ? -7.486 3.346 15.257 1.00 78.94 81 ILE A CA 1
ATOM 635 C C . ILE A 1 81 ? -8.529 3.053 14.168 1.00 78.94 81 ILE A C 1
ATOM 637 O O . ILE A 1 81 ? -8.908 1.904 13.936 1.00 78.94 81 ILE A O 1
ATOM 641 N N . ILE A 1 82 ? -8.945 4.093 13.437 1.00 77.62 82 ILE A N 1
ATOM 642 C CA . ILE A 1 82 ? -9.903 3.973 12.331 1.00 77.62 82 ILE A CA 1
ATOM 643 C C . ILE A 1 82 ? -9.291 3.198 11.155 1.00 77.62 82 ILE A C 1
ATOM 645 O O . ILE A 1 82 ? -9.963 2.363 10.549 1.00 77.62 82 ILE A O 1
ATOM 649 N N . ALA A 1 83 ? -8.025 3.458 10.815 1.00 82.25 83 ALA A N 1
ATOM 650 C CA . ALA A 1 83 ? -7.337 2.743 9.745 1.00 82.25 83 ALA A CA 1
ATOM 651 C C . ALA A 1 83 ? -7.192 1.250 10.075 1.00 82.25 83 ALA A C 1
ATOM 653 O O . ALA A 1 83 ? -7.530 0.409 9.245 1.00 82.25 83 ALA A O 1
ATOM 654 N N . LYS A 1 84 ? -6.786 0.920 11.305 1.00 83.44 84 LYS A N 1
ATOM 655 C CA . LYS A 1 84 ? -6.653 -0.451 11.809 1.00 83.44 84 LYS A CA 1
ATOM 656 C C . LYS A 1 84 ? -7.974 -1.193 11.722 1.00 83.44 84 LYS A C 1
ATOM 658 O O . LYS A 1 84 ? -8.012 -2.273 11.147 1.00 83.44 84 LYS A O 1
ATOM 663 N N . TYR A 1 85 ? -9.057 -0.560 12.162 1.00 81.12 85 TYR A N 1
ATOM 664 C CA . TYR A 1 85 ? -10.399 -1.109 12.037 1.00 81.12 85 TYR A CA 1
ATOM 665 C C . TYR A 1 85 ? -10.768 -1.479 10.591 1.00 81.12 85 TYR A C 1
ATOM 667 O O . TYR A 1 85 ? -11.295 -2.559 10.345 1.00 81.12 85 TYR A O 1
ATOM 675 N N . TYR A 1 86 ? -10.471 -0.621 9.609 1.00 79.56 86 TYR A N 1
ATOM 676 C CA . TYR A 1 86 ? -10.790 -0.904 8.204 1.00 79.56 86 TYR A CA 1
ATOM 677 C C . TYR A 1 86 ? -9.849 -1.910 7.529 1.00 79.56 86 TYR A C 1
ATOM 679 O O . TYR A 1 86 ? -10.238 -2.540 6.542 1.00 79.56 86 TYR A O 1
ATOM 687 N N . VAL A 1 87 ? -8.632 -2.074 8.047 1.00 83.69 87 VAL A N 1
ATOM 688 C CA . VAL A 1 87 ? -7.652 -3.051 7.553 1.00 83.69 87 VAL A CA 1
ATOM 689 C C . VAL A 1 87 ? -7.921 -4.441 8.131 1.00 83.69 87 VAL A C 1
ATOM 691 O O . VAL A 1 87 ? -7.941 -5.411 7.380 1.00 83.69 87 VAL A O 1
ATOM 694 N N . THR A 1 88 ? -8.185 -4.555 9.434 1.00 81.19 88 THR A N 1
ATOM 695 C CA . THR A 1 88 ? -8.364 -5.855 10.104 1.00 81.19 88 THR A CA 1
ATOM 696 C C . THR A 1 88 ? -9.821 -6.302 10.181 1.00 81.19 88 THR A C 1
ATOM 698 O O . THR A 1 88 ? -10.088 -7.486 10.367 1.00 81.19 88 THR A O 1
ATOM 701 N N . CYS A 1 89 ? -10.779 -5.381 10.037 1.00 78.56 89 CYS A N 1
ATOM 702 C CA . CYS A 1 89 ? -12.186 -5.600 10.388 1.00 78.56 89 CYS A CA 1
ATOM 703 C C . CYS A 1 89 ? -12.416 -6.074 11.823 1.00 78.56 89 CYS A C 1
ATOM 705 O O . CYS A 1 89 ? -13.471 -6.627 12.132 1.00 78.56 89 CYS A O 1
ATOM 707 N N . GLU A 1 90 ? -11.459 -5.801 12.703 1.00 77.94 90 GLU A N 1
ATOM 708 C CA . GLU A 1 90 ? -11.577 -6.032 14.131 1.00 77.94 90 GLU A CA 1
ATOM 709 C C . GLU A 1 90 ? -11.756 -4.692 14.830 1.00 77.94 90 GLU A C 1
ATOM 711 O O . GLU A 1 90 ? -11.035 -3.727 14.562 1.00 77.94 90 GLU A O 1
ATOM 716 N N . VAL A 1 91 ? -12.737 -4.635 15.725 1.00 73.19 91 VAL A N 1
ATOM 717 C CA . VAL A 1 91 ? -12.979 -3.461 16.561 1.00 73.19 91 VAL A CA 1
ATOM 718 C C . VAL A 1 91 ? -11.765 -3.288 17.477 1.00 73.19 91 VAL A C 1
ATOM 720 O O . VAL A 1 91 ? -11.421 -4.230 18.198 1.00 73.19 91 VAL A O 1
ATOM 723 N N . PRO A 1 92 ? -11.088 -2.129 17.442 1.00 71.56 92 PRO A N 1
ATOM 724 C CA . PRO A 1 92 ? -9.907 -1.913 18.257 1.00 71.56 92 PRO A CA 1
ATOM 725 C C . PRO A 1 92 ? -10.262 -1.986 19.748 1.00 71.56 92 PRO A C 1
ATOM 727 O O . PRO A 1 92 ? -11.333 -1.512 20.136 1.00 71.56 92 PRO A O 1
ATOM 730 N N . PRO A 1 93 ? -9.381 -2.547 20.594 1.00 73.44 93 PRO A N 1
ATOM 731 C CA . PRO A 1 93 ? -9.627 -2.650 22.030 1.00 73.44 93 PRO A CA 1
ATOM 732 C C . PRO A 1 93 ? -9.879 -1.282 22.675 1.00 73.44 93 PRO A C 1
ATOM 734 O O . PRO A 1 93 ? -10.686 -1.199 23.593 1.00 73.44 93 PRO A O 1
ATOM 737 N N . GLU A 1 94 ? -9.295 -0.202 22.139 1.00 74.56 94 GLU A N 1
ATOM 738 C CA . GLU A 1 94 ? -9.513 1.156 22.652 1.00 74.56 94 GLU A CA 1
ATOM 739 C C . GLU A 1 94 ? -10.987 1.600 22.559 1.00 74.56 94 GLU A C 1
ATOM 741 O O . GLU A 1 94 ? -11.455 2.376 23.385 1.00 74.56 94 GLU A O 1
ATOM 746 N N . VAL A 1 95 ? -11.747 1.090 21.581 1.00 71.62 95 VAL A N 1
ATOM 747 C CA . VAL A 1 95 ? -13.182 1.397 21.441 1.00 71.62 95 VAL A CA 1
ATOM 748 C C . VAL A 1 95 ? -14.000 0.688 22.520 1.00 71.62 95 VAL A C 1
ATOM 750 O O . VAL A 1 95 ? -14.952 1.264 23.039 1.00 71.62 95 VAL A O 1
ATOM 753 N N . TYR A 1 96 ? -13.625 -0.543 22.881 1.00 72.38 96 TYR A N 1
ATOM 754 C CA . TYR A 1 96 ? -14.268 -1.259 23.984 1.00 72.38 96 TYR A CA 1
ATOM 755 C C . TYR A 1 96 ? -13.980 -0.581 25.326 1.00 72.38 96 TYR A C 1
ATOM 757 O O . TYR A 1 96 ? -14.901 -0.422 26.119 1.00 72.38 96 TYR A O 1
ATOM 765 N N . GLU A 1 97 ? -12.751 -0.104 25.543 1.00 80.00 97 GLU A N 1
ATOM 766 C CA . GLU A 1 97 ? -12.389 0.648 26.752 1.00 80.00 97 GLU A CA 1
ATOM 767 C C . GLU A 1 97 ? -13.213 1.940 26.902 1.00 80.00 97 GLU A C 1
ATOM 769 O O . GLU A 1 97 ? -13.691 2.235 27.995 1.00 80.00 97 GLU A O 1
ATOM 774 N N . GLU A 1 98 ? -13.450 2.693 25.820 1.00 78.06 98 GLU A N 1
ATOM 775 C CA . GLU A 1 98 ? -14.303 3.894 25.869 1.00 78.06 98 GLU A CA 1
ATOM 776 C C . GLU A 1 98 ? -15.775 3.570 26.175 1.00 78.06 98 GLU A C 1
ATOM 778 O O . GLU A 1 98 ? -16.454 4.336 26.865 1.00 78.06 98 GLU A O 1
ATOM 783 N N . ILE A 1 99 ? -16.283 2.441 25.672 1.00 75.50 99 ILE A N 1
ATOM 784 C CA . ILE A 1 99 ? -17.649 1.982 25.955 1.00 75.50 99 ILE A CA 1
ATOM 785 C C . ILE A 1 99 ? -17.769 1.553 27.417 1.00 75.50 99 ILE A C 1
ATOM 787 O O . ILE A 1 99 ? -18.722 1.952 28.085 1.00 75.50 99 ILE A O 1
ATOM 791 N N . GLU A 1 100 ? -16.799 0.794 27.929 1.00 79.31 100 GLU A N 1
ATOM 792 C CA . GLU A 1 100 ? -16.748 0.400 29.337 1.00 79.31 100 GLU A CA 1
ATOM 793 C C . GLU A 1 100 ? -16.674 1.625 30.258 1.00 79.31 100 GLU A C 1
ATOM 795 O O . GLU A 1 100 ? -17.452 1.712 31.206 1.00 79.31 100 GLU A O 1
ATOM 800 N N . ASP A 1 101 ? -15.836 2.619 29.948 1.00 84.81 101 ASP A N 1
ATOM 801 C CA . ASP A 1 101 ? -15.715 3.850 30.747 1.00 84.81 101 ASP A CA 1
ATOM 802 C C . ASP A 1 101 ? -17.009 4.685 30.725 1.00 84.81 101 ASP A C 1
ATOM 804 O O . ASP A 1 101 ? -17.431 5.251 31.742 1.00 84.81 101 ASP A O 1
ATOM 808 N N . PHE A 1 102 ? -17.709 4.719 29.585 1.00 79.19 102 PHE A N 1
ATOM 809 C CA . PHE A 1 102 ? -19.026 5.349 29.482 1.00 79.19 102 PHE A CA 1
ATOM 810 C C . PHE A 1 102 ? -20.084 4.621 30.325 1.00 79.19 102 PHE A C 1
ATOM 812 O O . PHE A 1 102 ? -20.886 5.274 31.004 1.00 79.19 102 PHE A O 1
ATOM 819 N N . ILE A 1 103 ? -20.085 3.286 30.311 1.00 79.88 103 ILE A N 1
ATOM 820 C CA . ILE A 1 103 ? -20.992 2.455 31.115 1.00 79.88 103 ILE A CA 1
ATOM 821 C C . ILE A 1 103 ? -20.707 2.653 32.607 1.00 79.88 103 ILE A C 1
ATOM 823 O O . ILE A 1 103 ? -21.632 2.939 33.369 1.00 79.88 103 ILE A O 1
ATOM 827 N N . GLU A 1 104 ? -19.440 2.586 33.018 1.00 84.19 104 GLU A N 1
ATOM 828 C CA . GLU A 1 104 ? -18.988 2.805 34.397 1.00 84.19 104 GLU A CA 1
ATOM 829 C C . GLU A 1 104 ? -19.413 4.197 34.892 1.00 84.19 104 GLU A C 1
ATOM 831 O O . GLU A 1 104 ? -20.049 4.336 35.941 1.00 84.19 104 GLU A O 1
ATOM 836 N N . THR A 1 105 ? -19.158 5.237 34.093 1.00 82.88 105 THR A N 1
ATOM 837 C CA . THR A 1 105 ? -19.551 6.617 34.414 1.00 82.88 105 THR A CA 1
ATOM 838 C C . THR A 1 105 ? -21.066 6.751 34.551 1.00 82.88 105 THR A C 1
ATOM 840 O O . THR A 1 105 ? -21.557 7.410 35.472 1.00 82.88 105 THR A O 1
ATOM 843 N N . THR A 1 106 ? -21.827 6.113 33.661 1.00 78.12 106 THR A N 1
ATOM 844 C CA . THR A 1 106 ? -23.292 6.120 33.716 1.00 78.12 106 THR A CA 1
ATOM 845 C C . THR A 1 106 ? -23.786 5.424 34.981 1.00 78.12 106 THR A C 1
ATOM 847 O O . THR A 1 106 ? -24.643 5.972 35.676 1.00 78.12 106 THR A O 1
ATOM 850 N N . ARG A 1 107 ? -23.191 4.287 35.355 1.00 78.94 107 ARG A N 1
ATOM 851 C CA . ARG A 1 107 ? -23.531 3.546 36.576 1.00 78.94 107 ARG A CA 1
ATOM 852 C C . ARG A 1 107 ? -23.288 4.379 37.834 1.00 78.94 107 ARG A C 1
ATOM 854 O O . ARG A 1 107 ? -24.179 4.480 38.671 1.00 78.94 107 ARG A O 1
ATOM 861 N N . ILE A 1 108 ? -22.154 5.077 37.920 1.00 83.06 108 ILE A N 1
ATOM 862 C CA . ILE A 1 108 ? -21.835 5.986 39.037 1.00 83.06 108 ILE A CA 1
ATOM 863 C C . ILE A 1 108 ? -22.870 7.119 39.151 1.00 83.06 108 ILE A C 1
ATOM 865 O O . ILE A 1 108 ? -23.310 7.465 40.250 1.00 83.06 108 ILE A O 1
ATOM 869 N N . VAL A 1 109 ? -23.282 7.709 38.024 1.00 78.12 109 VAL A N 1
ATOM 870 C CA . VAL A 1 109 ? -24.297 8.778 38.002 1.00 78.12 109 VAL A CA 1
ATOM 871 C C . VAL A 1 109 ? -25.657 8.262 38.476 1.00 78.12 109 VAL A C 1
ATOM 873 O O . VAL A 1 109 ? -26.371 8.966 39.196 1.00 78.12 109 VAL A O 1
ATOM 876 N N . VAL A 1 110 ? -26.011 7.037 38.096 1.00 73.12 110 VAL A N 1
ATOM 877 C CA . VAL A 1 110 ? -27.267 6.382 38.477 1.00 73.12 110 VAL A CA 1
ATOM 878 C C . VAL A 1 110 ? -27.271 6.017 39.955 1.00 73.12 110 VAL A C 1
ATOM 880 O O . VAL A 1 110 ? -28.249 6.297 40.646 1.00 73.12 110 VAL A O 1
ATOM 883 N N . GLU A 1 111 ? -26.167 5.486 40.470 1.00 75.00 111 GLU A N 1
ATOM 884 C CA . GLU A 1 111 ? -26.009 5.143 41.883 1.00 75.00 111 GLU A CA 1
ATOM 885 C C . GLU A 1 111 ? -26.124 6.400 42.767 1.00 75.00 111 GLU A C 1
ATOM 887 O O . GLU A 1 111 ? -26.897 6.426 43.729 1.00 75.00 111 GLU A O 1
ATOM 892 N N . ALA A 1 112 ? -25.490 7.506 42.359 1.00 73.62 112 ALA A N 1
ATOM 893 C CA . ALA A 1 112 ? -25.626 8.806 43.020 1.00 73.62 112 ALA A CA 1
ATOM 894 C C . ALA A 1 112 ? -27.061 9.379 42.953 1.00 73.62 112 ALA A C 1
ATOM 896 O O . ALA A 1 112 ? -27.530 10.035 43.892 1.00 73.62 112 ALA A O 1
ATOM 897 N N . ALA A 1 113 ? -27.786 9.139 41.856 1.00 67.81 113 ALA A N 1
ATOM 898 C CA . ALA A 1 113 ? -29.187 9.541 41.711 1.00 67.81 113 ALA A CA 1
ATOM 899 C C . ALA A 1 113 ? -30.138 8.679 42.566 1.00 67.81 113 ALA A C 1
ATOM 901 O O . ALA A 1 113 ? -31.157 9.175 43.061 1.00 67.81 113 ALA A O 1
ATOM 902 N N . ASN A 1 114 ? -29.798 7.407 42.778 1.00 69.06 114 ASN A N 1
ATOM 903 C CA . ASN A 1 114 ? -30.572 6.473 43.588 1.00 69.06 114 ASN A CA 1
ATOM 904 C C . ASN A 1 114 ? -30.546 6.850 45.077 1.00 69.06 114 ASN A C 1
ATOM 906 O O . ASN A 1 114 ? -31.592 6.885 45.730 1.00 69.06 114 ASN A O 1
ATOM 910 N N . GLU A 1 115 ? -29.379 7.261 45.588 1.00 70.00 115 GLU A N 1
ATOM 911 C CA . GLU A 1 115 ? -29.233 7.790 46.954 1.00 70.00 115 GLU A CA 1
ATOM 912 C C . GLU A 1 115 ? -30.122 9.020 47.219 1.00 70.00 115 GLU A C 1
ATOM 914 O O . GLU A 1 115 ? -30.489 9.294 48.364 1.00 70.00 115 GLU A O 1
ATOM 919 N N . THR A 1 116 ? -30.510 9.756 46.171 1.00 66.94 116 THR A N 1
ATOM 920 C CA . THR A 1 116 ? -31.333 10.969 46.283 1.00 66.94 116 THR A CA 1
ATOM 921 C C . THR A 1 116 ? -32.828 10.768 46.017 1.00 66.94 116 THR A C 1
ATOM 923 O O . THR A 1 116 ? -33.618 11.597 46.477 1.00 66.94 116 THR A O 1
ATOM 926 N N . ARG A 1 117 ? -33.252 9.722 45.289 1.00 59.81 117 ARG A N 1
ATOM 927 C CA . ARG A 1 117 ? -34.657 9.544 44.847 1.00 59.81 117 ARG A CA 1
ATOM 928 C C . ARG A 1 117 ? -35.356 8.257 45.301 1.00 59.81 117 ARG A C 1
ATOM 930 O O . ARG A 1 117 ? -36.581 8.210 45.196 1.00 59.81 117 ARG A O 1
ATOM 937 N N . GLY A 1 118 ? -34.643 7.296 45.890 1.00 61.09 118 GLY A N 1
ATOM 938 C CA . GLY A 1 118 ? -35.211 6.032 46.376 1.00 61.09 118 GLY A CA 1
ATOM 939 C C . GLY A 1 118 ? -35.111 4.881 45.364 1.00 61.09 118 GLY A C 1
ATOM 940 O O . GLY A 1 118 ? -35.069 5.103 44.157 1.00 61.09 118 GLY A O 1
ATOM 941 N N . THR A 1 119 ? -35.101 3.654 45.900 1.00 59.97 119 THR A N 1
ATOM 942 C CA . THR A 1 119 ? -34.605 2.407 45.281 1.00 59.97 119 THR A CA 1
ATOM 943 C C . THR A 1 119 ? -35.300 1.935 44.004 1.00 59.97 119 THR A C 1
ATOM 945 O O . THR A 1 119 ? -34.659 1.249 43.216 1.00 59.97 119 THR A O 1
ATOM 948 N N . ASP A 1 120 ? -36.561 2.306 43.766 1.00 6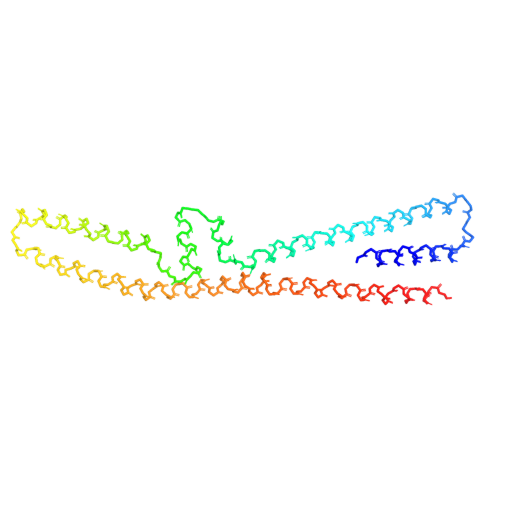3.41 120 ASP A N 1
ATOM 949 C CA . ASP A 1 120 ? -37.327 1.818 42.602 1.00 63.41 120 ASP A CA 1
ATOM 950 C C . ASP A 1 120 ? -36.787 2.348 41.258 1.00 63.41 120 ASP A C 1
ATOM 952 O O . ASP A 1 120 ? -37.042 1.757 40.216 1.00 63.41 120 ASP A O 1
ATOM 956 N N . VAL A 1 121 ? -36.028 3.451 41.263 1.00 65.38 121 VAL A N 1
ATOM 957 C CA . VAL A 1 121 ? -35.494 4.066 40.033 1.00 65.38 121 VAL A CA 1
ATOM 958 C C . VAL A 1 121 ? -34.188 3.407 39.577 1.00 65.38 121 VAL A C 1
ATOM 960 O O . VAL A 1 121 ? -33.883 3.431 38.391 1.00 65.38 121 VAL A O 1
ATOM 963 N N . ALA A 1 122 ? -33.407 2.814 40.482 1.00 65.56 122 ALA A N 1
ATOM 964 C CA . ALA A 1 122 ? -32.145 2.183 40.094 1.00 65.56 122 ALA A CA 1
ATOM 965 C C . ALA A 1 122 ? -32.330 0.849 39.381 1.00 65.56 122 ALA A C 1
ATOM 967 O O . ALA A 1 122 ? -31.627 0.603 38.414 1.00 65.56 122 ALA A O 1
ATOM 968 N N . GLU A 1 123 ? -33.285 0.024 39.813 1.00 69.69 123 GLU A N 1
ATOM 969 C CA . GLU A 1 123 ? -33.514 -1.293 39.202 1.00 69.69 123 GLU A CA 1
ATOM 970 C C . GLU A 1 123 ? -33.986 -1.158 37.741 1.00 69.69 123 GLU A C 1
ATOM 972 O O . GLU A 1 123 ? -33.563 -1.912 36.868 1.00 69.69 123 GLU A O 1
ATOM 977 N N . GLU A 1 124 ? -34.794 -0.131 37.455 1.00 70.75 124 GLU A N 1
ATOM 978 C CA . GLU A 1 124 ? -35.267 0.190 36.104 1.00 70.75 124 GLU A CA 1
ATOM 979 C C . GLU A 1 124 ? -34.148 0.775 35.220 1.00 70.75 124 GLU A C 1
ATOM 981 O O . GLU A 1 124 ? -34.133 0.552 34.012 1.00 70.75 124 GLU A O 1
ATOM 986 N N . ILE A 1 125 ? -33.181 1.497 35.805 1.00 69.62 125 ILE A N 1
ATOM 987 C CA . ILE A 1 125 ? -32.046 2.051 35.054 1.00 69.62 125 ILE A CA 1
ATOM 988 C C . ILE A 1 125 ? -30.935 1.017 34.840 1.00 69.62 125 ILE A C 1
ATOM 990 O O . ILE A 1 125 ? -30.356 1.006 33.758 1.00 69.62 125 ILE A O 1
ATOM 994 N N . ASP A 1 126 ? -30.656 0.136 35.802 1.00 72.75 126 ASP A N 1
ATOM 995 C CA . ASP A 1 126 ? -29.702 -0.965 35.612 1.00 72.75 126 ASP A CA 1
ATOM 996 C C . ASP A 1 126 ? -30.147 -1.868 34.450 1.00 72.75 126 ASP A C 1
ATOM 998 O O . ASP A 1 126 ? -29.332 -2.190 33.591 1.00 72.75 126 ASP A O 1
ATOM 1002 N N . GLN A 1 127 ? -31.450 -2.164 34.332 1.00 78.94 127 GLN A N 1
ATOM 1003 C CA . GLN A 1 127 ? -31.989 -2.859 33.155 1.00 78.94 127 GLN A CA 1
ATOM 1004 C C . GLN A 1 127 ? -31.775 -2.085 31.851 1.00 78.94 127 GLN A C 1
ATOM 1006 O O . GLN A 1 127 ? -31.426 -2.683 30.841 1.00 78.94 127 GLN A O 1
ATOM 1011 N N . ILE A 1 128 ? -31.946 -0.759 31.855 1.00 77.75 128 ILE A N 1
ATOM 1012 C CA . ILE A 1 128 ? -31.696 0.064 30.663 1.00 77.75 128 ILE A CA 1
ATOM 1013 C C . ILE A 1 128 ? -30.208 0.069 30.292 1.00 77.75 128 ILE A C 1
ATOM 1015 O O . ILE A 1 128 ? -29.893 0.110 29.106 1.00 77.75 128 ILE A O 1
ATOM 1019 N N . ILE A 1 129 ? -29.295 0.055 31.269 1.00 77.56 129 ILE A N 1
ATOM 1020 C CA . ILE A 1 129 ? -27.849 -0.019 31.017 1.00 77.56 129 ILE A CA 1
ATOM 1021 C C . ILE A 1 129 ? -27.490 -1.374 30.403 1.00 77.56 129 ILE A C 1
ATOM 1023 O O . ILE A 1 129 ? -26.784 -1.392 29.397 1.00 77.56 129 ILE A O 1
ATOM 1027 N N . ASP A 1 130 ? -28.010 -2.472 30.955 1.00 81.94 130 ASP A N 1
ATOM 1028 C CA . ASP A 1 130 ? -27.778 -3.822 30.432 1.00 81.94 130 ASP A CA 1
ATOM 1029 C C . ASP A 1 130 ? -28.346 -3.969 29.003 1.00 81.94 130 ASP A C 1
ATOM 1031 O O . ASP A 1 130 ? -27.629 -4.395 28.095 1.00 81.94 130 ASP A O 1
ATOM 1035 N N . ASP A 1 131 ? -29.582 -3.511 28.761 1.00 81.62 131 ASP A N 1
ATOM 1036 C CA . ASP A 1 131 ? -30.206 -3.498 27.427 1.00 81.62 131 ASP A CA 1
ATOM 1037 C C . ASP A 1 131 ? -29.417 -2.617 26.436 1.00 81.62 131 ASP A C 1
ATOM 1039 O O . ASP A 1 131 ? -29.298 -2.926 25.247 1.00 81.62 131 ASP A O 1
ATOM 1043 N N . PHE A 1 132 ? -28.870 -1.492 26.906 1.00 77.25 132 PHE A N 1
ATOM 1044 C CA . PHE A 1 132 ? -28.059 -0.592 26.086 1.00 77.25 132 PHE A CA 1
ATOM 1045 C C . PHE A 1 132 ? -26.698 -1.202 25.744 1.00 77.25 132 PHE A C 1
ATOM 1047 O O . PHE A 1 132 ? -26.213 -1.011 24.628 1.00 77.25 132 PHE A O 1
ATOM 1054 N N . GLN A 1 133 ? -26.097 -1.949 26.670 1.00 79.12 133 GLN A N 1
ATOM 1055 C CA . GLN A 1 133 ? -24.848 -2.666 26.450 1.00 79.12 133 GLN A CA 1
ATOM 1056 C C . GLN A 1 133 ? -25.033 -3.775 25.406 1.00 79.12 133 GLN A C 1
ATOM 1058 O O . GLN A 1 133 ? -24.274 -3.821 24.437 1.00 79.12 133 GLN A O 1
ATOM 1063 N N . GLU A 1 134 ? -26.097 -4.576 25.520 1.00 83.12 134 GLU A N 1
ATOM 1064 C CA . GLU A 1 134 ? -26.452 -5.599 24.524 1.00 83.12 134 GLU A CA 1
ATOM 1065 C C . GLU A 1 134 ? -26.714 -4.972 23.143 1.00 83.12 134 GLU A C 1
ATOM 1067 O O . GLU A 1 134 ? -26.202 -5.442 22.125 1.00 83.12 134 GLU A O 1
ATOM 1072 N N . TYR A 1 135 ? -27.429 -3.842 23.099 1.00 81.19 135 TYR A N 1
ATOM 1073 C CA . TYR A 1 135 ? -27.684 -3.126 21.848 1.00 81.19 135 TYR A CA 1
ATOM 1074 C C . TYR A 1 135 ? -26.408 -2.560 21.210 1.00 81.19 135 TYR A C 1
ATOM 1076 O O . TYR A 1 135 ? -26.279 -2.564 19.984 1.00 81.19 135 TYR A O 1
ATOM 1084 N N . ILE A 1 136 ? -25.464 -2.048 22.007 1.00 76.62 136 ILE A N 1
ATOM 1085 C CA . ILE A 1 136 ? -24.176 -1.561 21.500 1.00 76.62 136 ILE A CA 1
ATOM 1086 C C . ILE A 1 136 ? -23.343 -2.711 20.940 1.00 76.62 136 ILE A C 1
ATOM 1088 O O . ILE A 1 136 ? -22.793 -2.560 19.848 1.00 76.62 136 ILE A O 1
ATOM 1092 N N . GLU A 1 137 ? -23.269 -3.844 21.635 1.00 77.31 137 GLU A N 1
ATOM 1093 C CA . GLU A 1 137 ? -22.554 -5.029 21.151 1.00 77.31 137 GLU A CA 1
ATOM 1094 C C . GLU A 1 137 ? -23.142 -5.516 19.818 1.00 77.31 137 GLU A C 1
ATOM 1096 O O . GLU A 1 137 ? -22.408 -5.665 18.837 1.00 77.31 137 GLU A O 1
ATOM 1101 N N . GLU A 1 138 ? -24.471 -5.638 19.724 1.00 80.12 138 GLU A N 1
ATOM 1102 C CA . GLU A 1 138 ? -25.154 -6.045 18.490 1.00 80.12 138 GLU A CA 1
ATOM 1103 C C . GLU A 1 138 ? -24.974 -5.013 17.361 1.00 80.12 138 GLU A C 1
ATOM 1105 O O . GLU A 1 138 ? -24.784 -5.368 16.189 1.00 80.12 138 GLU A O 1
ATOM 1110 N N . PHE A 1 139 ? -24.994 -3.717 17.690 1.00 77.50 139 PHE A N 1
ATOM 1111 C CA . PHE A 1 139 ? -24.770 -2.639 16.730 1.00 77.50 139 PHE A CA 1
ATOM 1112 C C . PHE A 1 139 ? -23.340 -2.660 16.182 1.00 77.50 139 PHE A C 1
ATOM 1114 O O . PHE A 1 139 ? -23.149 -2.540 14.968 1.00 77.50 139 PHE A O 1
ATOM 1121 N N . ILE A 1 140 ? -22.342 -2.830 17.048 1.00 73.44 140 ILE A N 1
ATOM 1122 C CA . ILE A 1 140 ? -20.929 -2.905 16.671 1.00 73.44 140 ILE A CA 1
ATOM 1123 C C . ILE A 1 140 ? -20.672 -4.147 15.825 1.00 73.44 140 ILE A C 1
ATOM 1125 O O . ILE A 1 140 ? -20.040 -4.040 14.773 1.00 73.44 140 ILE A O 1
ATOM 1129 N N . GLU A 1 141 ? -21.207 -5.301 16.214 1.00 73.69 141 GLU A N 1
ATOM 1130 C CA . GLU A 1 141 ? -21.062 -6.525 15.433 1.00 73.69 141 GLU A CA 1
ATOM 1131 C C . GLU A 1 141 ? -21.723 -6.363 14.056 1.00 73.69 141 GLU A C 1
ATOM 1133 O O . GLU A 1 141 ? -21.097 -6.577 13.018 1.00 73.69 141 GLU A O 1
ATOM 1138 N N . THR A 1 142 ? -22.963 -5.876 14.004 1.00 72.12 142 THR A N 1
ATOM 1139 C CA . THR A 1 142 ? -23.736 -5.832 12.757 1.00 72.12 142 THR A CA 1
ATOM 1140 C C . THR A 1 142 ? -23.302 -4.700 11.827 1.00 72.12 142 THR A C 1
ATOM 1142 O O . THR A 1 142 ? -22.946 -4.931 10.668 1.00 72.12 142 THR A O 1
ATOM 1145 N N . PHE A 1 143 ? -23.339 -3.450 12.293 1.00 66.69 143 PHE A N 1
ATOM 1146 C CA . PHE A 1 143 ? -23.004 -2.295 11.456 1.00 66.69 143 PHE A CA 1
ATOM 1147 C C . PHE A 1 143 ? -21.506 -2.150 11.266 1.00 66.69 143 PHE A C 1
ATOM 1149 O O . PHE A 1 143 ? -21.070 -1.716 10.192 1.00 66.69 143 PHE A O 1
ATOM 1156 N N . GLY A 1 144 ? -20.728 -2.560 12.266 1.00 67.19 144 GLY A N 1
ATOM 1157 C CA . GLY A 1 144 ? -19.290 -2.572 12.154 1.00 67.19 144 GLY A CA 1
ATOM 1158 C C . GLY A 1 144 ? -18.826 -3.516 11.043 1.00 67.19 144 GLY A C 1
ATOM 1159 O O . GLY A 1 144 ? -18.227 -3.066 10.058 1.00 67.19 144 GLY A O 1
ATOM 1160 N N . LEU A 1 145 ? -19.190 -4.799 11.107 1.00 64.94 145 LEU A N 1
ATOM 1161 C CA . LEU A 1 145 ? -18.762 -5.784 10.105 1.00 64.94 145 LEU A CA 1
ATOM 1162 C C . LEU A 1 145 ? -19.226 -5.425 8.684 1.00 64.94 145 LEU A C 1
ATOM 1164 O O . LEU A 1 145 ? -18.473 -5.604 7.722 1.00 64.94 145 LEU A O 1
ATOM 1168 N N . ILE A 1 146 ? -20.437 -4.877 8.528 1.00 64.31 146 ILE A N 1
ATOM 1169 C CA . ILE A 1 146 ? -20.960 -4.447 7.219 1.00 64.31 146 ILE A CA 1
ATOM 1170 C C . ILE A 1 146 ? -20.172 -3.247 6.674 1.00 64.31 146 ILE A C 1
ATOM 1172 O O . ILE A 1 146 ? -19.826 -3.224 5.487 1.00 64.31 146 ILE A O 1
ATOM 1176 N N . GLY A 1 147 ? -19.879 -2.259 7.522 1.00 71.56 147 GLY A N 1
ATOM 1177 C CA . GLY A 1 147 ? -19.096 -1.081 7.153 1.00 71.56 147 GLY A CA 1
ATOM 1178 C C . GLY A 1 147 ? -17.659 -1.439 6.788 1.00 71.56 147 GLY A C 1
ATOM 1179 O O . GLY A 1 147 ? -17.159 -0.998 5.748 1.00 71.56 147 GLY A O 1
ATOM 1180 N N . CYS A 1 148 ? -17.023 -2.299 7.587 1.00 77.75 148 CYS A N 1
ATOM 1181 C CA . CYS A 1 148 ? -15.652 -2.709 7.335 1.00 77.75 148 CYS A CA 1
ATOM 1182 C C . CYS A 1 148 ? -15.526 -3.544 6.068 1.00 77.75 148 CYS A C 1
ATOM 1184 O O . CYS A 1 148 ? -14.732 -3.198 5.204 1.00 77.75 148 CYS A O 1
ATOM 1186 N N . ARG A 1 149 ? -16.348 -4.584 5.881 1.00 76.12 149 ARG A N 1
ATOM 1187 C CA . ARG A 1 149 ? -16.224 -5.486 4.724 1.00 76.12 149 ARG A CA 1
ATOM 1188 C C . ARG A 1 149 ? -16.286 -4.745 3.382 1.00 76.12 149 ARG A C 1
ATOM 1190 O O . ARG A 1 149 ? -15.634 -5.153 2.425 1.00 76.12 149 ARG A O 1
ATOM 1197 N N . ARG A 1 150 ? -17.034 -3.638 3.300 1.00 76.69 150 ARG A N 1
ATOM 1198 C CA . ARG A 1 150 ? -17.061 -2.783 2.104 1.00 76.69 150 ARG A CA 1
ATOM 1199 C C . ARG A 1 150 ? -15.760 -1.996 1.915 1.00 76.69 150 ARG A C 1
ATOM 1201 O O . ARG A 1 150 ? -15.275 -1.926 0.792 1.00 76.69 150 ARG A O 1
ATOM 1208 N N . ILE A 1 151 ? -15.230 -1.372 2.965 1.00 75.50 151 ILE A N 1
ATOM 1209 C CA . ILE A 1 151 ? -14.030 -0.521 2.874 1.00 75.50 151 ILE A CA 1
ATOM 1210 C C . ILE A 1 151 ? -12.758 -1.368 2.771 1.00 75.50 151 ILE A C 1
ATOM 1212 O O . ILE A 1 151 ? -11.892 -1.067 1.954 1.00 75.50 151 ILE A O 1
ATOM 1216 N N . ASN A 1 152 ? -12.696 -2.472 3.507 1.00 82.06 152 ASN A N 1
ATOM 1217 C CA . ASN A 1 152 ? -11.647 -3.473 3.408 1.00 82.06 152 ASN A CA 1
ATOM 1218 C C . ASN A 1 152 ? -11.547 -4.052 1.992 1.00 82.06 152 ASN A C 1
ATOM 1220 O O . ASN A 1 152 ? -10.448 -4.178 1.472 1.00 82.06 152 ASN A O 1
ATOM 1224 N N . GLY A 1 153 ? -12.679 -4.295 1.317 1.00 82.00 153 GLY A N 1
ATOM 1225 C CA . GLY A 1 153 ? -12.672 -4.706 -0.091 1.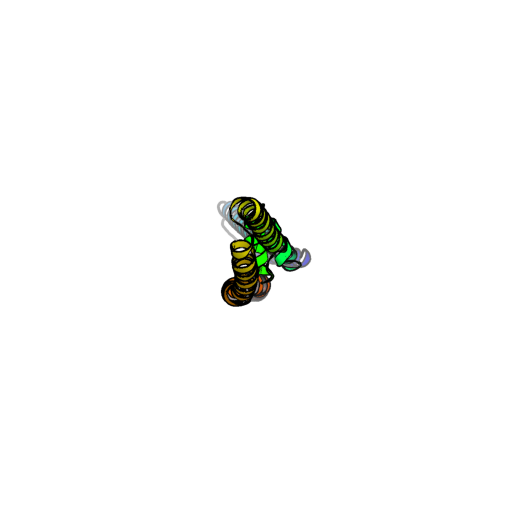00 82.00 153 GLY A CA 1
ATOM 1226 C C . GLY A 1 153 ? -11.916 -3.722 -0.993 1.00 82.00 153 GLY A C 1
ATOM 1227 O O . GLY A 1 153 ? -11.063 -4.133 -1.769 1.00 82.00 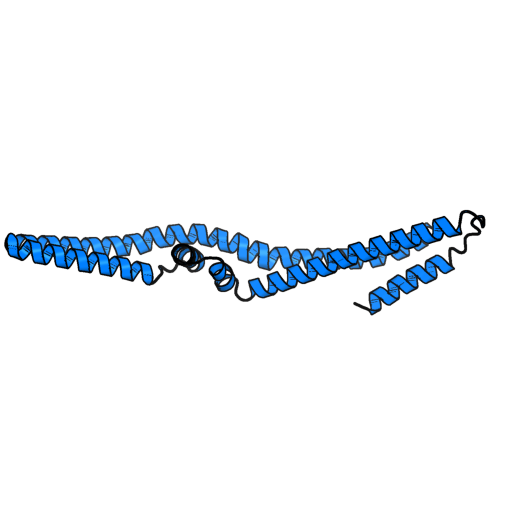153 GLY A O 1
ATOM 1228 N N . TYR A 1 154 ? -12.141 -2.412 -0.830 1.00 81.56 154 TYR A N 1
ATOM 1229 C CA . TYR A 1 154 ? -11.373 -1.400 -1.566 1.00 81.56 154 TYR A CA 1
ATOM 1230 C C . TYR A 1 154 ? -9.891 -1.376 -1.180 1.00 81.56 154 TYR A C 1
ATOM 1232 O O . TYR A 1 154 ? -9.044 -1.136 -2.038 1.00 81.56 154 TYR A O 1
ATOM 1240 N N . TYR A 1 155 ? -9.573 -1.601 0.095 1.00 81.44 155 TYR A N 1
ATOM 1241 C CA . TYR A 1 155 ? -8.191 -1.707 0.553 1.00 81.44 155 TYR A CA 1
ATOM 1242 C C . TYR A 1 155 ? -7.479 -2.897 -0.104 1.00 81.44 155 TYR A C 1
ATOM 1244 O O . TYR A 1 155 ? -6.399 -2.715 -0.659 1.00 81.44 155 TYR A O 1
ATOM 1252 N N . VAL A 1 156 ? -8.108 -4.073 -0.138 1.00 83.69 156 VAL A N 1
ATOM 1253 C CA . VAL A 1 156 ? -7.575 -5.271 -0.802 1.00 83.69 156 VAL A CA 1
ATOM 1254 C C . VAL A 1 156 ? -7.381 -5.022 -2.302 1.00 83.69 156 VAL A C 1
ATOM 1256 O O . VAL A 1 156 ? -6.274 -5.193 -2.808 1.00 83.69 156 VAL A O 1
ATOM 1259 N N . ASP A 1 157 ? -8.392 -4.506 -3.003 1.00 86.56 157 ASP A N 1
ATOM 1260 C CA . ASP A 1 157 ? -8.314 -4.253 -4.450 1.00 86.56 157 ASP A CA 1
ATOM 1261 C C . ASP A 1 157 ? -7.192 -3.255 -4.824 1.00 86.56 157 ASP A C 1
ATOM 1263 O O . ASP A 1 157 ? -6.521 -3.377 -5.856 1.00 86.56 157 ASP A O 1
ATOM 1267 N N . ILE A 1 158 ? -6.983 -2.222 -4.000 1.00 81.44 158 ILE A N 1
ATOM 1268 C CA . ILE A 1 158 ? -6.010 -1.156 -4.282 1.00 81.44 158 ILE A CA 1
ATOM 1269 C C . ILE A 1 158 ? -4.607 -1.547 -3.810 1.00 81.44 158 ILE A C 1
ATOM 1271 O O . ILE A 1 158 ? -3.635 -1.366 -4.544 1.00 81.44 158 ILE A O 1
ATOM 1275 N N . VAL A 1 159 ? -4.477 -2.047 -2.585 1.00 79.94 159 VAL A N 1
ATOM 1276 C CA . VAL A 1 159 ? -3.175 -2.274 -1.952 1.00 79.94 159 VAL A CA 1
ATOM 1277 C C . VAL A 1 159 ? -2.620 -3.645 -2.310 1.00 79.94 159 VAL A C 1
ATOM 1279 O O . VAL A 1 159 ? -1.471 -3.736 -2.734 1.00 79.94 159 VAL A O 1
ATOM 1282 N N . TYR A 1 160 ? -3.430 -4.696 -2.235 1.00 80.75 160 TYR A N 1
ATOM 1283 C CA . TYR A 1 160 ? -2.969 -6.044 -2.557 1.00 80.75 160 TYR A CA 1
ATOM 1284 C C . TYR A 1 160 ? -2.974 -6.290 -4.070 1.00 80.75 160 TYR A C 1
ATOM 1286 O O . TYR A 1 160 ? -1.925 -6.569 -4.656 1.00 80.75 160 TYR A O 1
ATOM 1294 N N . ASP A 1 161 ? -4.114 -6.113 -4.735 1.00 81.81 161 ASP A N 1
ATOM 1295 C CA . ASP A 1 161 ? -4.241 -6.531 -6.138 1.00 81.81 161 ASP A CA 1
ATOM 1296 C C . ASP A 1 161 ? -3.581 -5.540 -7.109 1.00 81.81 161 ASP A C 1
ATOM 1298 O O . ASP A 1 161 ? -2.884 -5.932 -8.053 1.00 81.81 161 ASP A O 1
ATOM 1302 N N . SER A 1 162 ? -3.761 -4.234 -6.887 1.00 80.94 162 SER A N 1
ATOM 1303 C CA . SER A 1 162 ? -3.225 -3.223 -7.806 1.00 80.94 162 SER A CA 1
ATOM 1304 C C . SER A 1 162 ? -1.741 -2.934 -7.572 1.00 80.94 162 SER A C 1
ATOM 1306 O O . SER A 1 162 ? -0.975 -2.930 -8.538 1.00 80.94 162 SER A O 1
ATOM 1308 N N . LEU A 1 163 ? -1.316 -2.683 -6.326 1.00 77.25 163 LEU A N 1
ATOM 1309 C CA . LEU A 1 163 ? 0.074 -2.315 -6.020 1.00 77.25 163 LEU A CA 1
ATOM 1310 C C . LEU A 1 163 ? 1.004 -3.530 -5.929 1.00 77.25 163 LEU A C 1
ATOM 1312 O O . LEU A 1 163 ? 2.069 -3.504 -6.551 1.00 77.25 163 LEU A O 1
ATOM 1316 N N . CYS A 1 164 ? 0.617 -4.579 -5.199 1.00 80.06 164 CYS A N 1
ATOM 1317 C CA . CYS A 1 164 ? 1.505 -5.716 -4.948 1.00 80.06 164 CYS A CA 1
ATOM 1318 C C . CYS A 1 164 ? 1.523 -6.746 -6.086 1.00 80.06 164 CYS A C 1
ATOM 1320 O O . CYS A 1 164 ? 2.606 -7.193 -6.463 1.00 80.06 164 CYS A O 1
ATOM 1322 N N . ASP A 1 165 ? 0.374 -7.090 -6.676 1.00 77.25 165 ASP A N 1
ATOM 1323 C CA . ASP A 1 165 ? 0.314 -8.104 -7.743 1.00 77.25 165 ASP A CA 1
ATOM 1324 C C . ASP A 1 165 ? 0.492 -7.489 -9.146 1.00 77.25 165 ASP A C 1
ATOM 1326 O O . ASP A 1 165 ? 1.438 -7.798 -9.881 1.00 77.25 165 ASP A O 1
ATOM 1330 N N . SER A 1 166 ? -0.368 -6.535 -9.516 1.00 76.25 166 SER A N 1
ATOM 1331 C CA . SER A 1 166 ? -0.392 -5.991 -10.880 1.00 76.25 166 SER A CA 1
ATOM 1332 C C . SER A 1 166 ? 0.772 -5.058 -11.202 1.00 76.25 166 SER A C 1
ATOM 1334 O O . SER A 1 166 ? 1.345 -5.160 -12.287 1.00 76.25 166 SER A O 1
ATOM 1336 N N . LEU A 1 167 ? 1.122 -4.108 -10.332 1.00 71.62 167 LEU A N 1
ATOM 1337 C CA . LEU A 1 167 ? 2.106 -3.078 -10.685 1.00 71.62 167 LEU A CA 1
ATOM 1338 C C . LEU A 1 167 ? 3.519 -3.661 -10.778 1.00 71.62 167 LEU A C 1
ATOM 1340 O O . LEU A 1 167 ? 4.208 -3.424 -11.772 1.00 71.62 167 LEU A O 1
ATOM 1344 N N . VAL A 1 168 ? 3.910 -4.494 -9.811 1.00 69.75 168 VAL A N 1
ATOM 1345 C CA . VAL A 1 168 ? 5.201 -5.199 -9.821 1.00 69.75 168 VAL A CA 1
ATOM 1346 C C . VAL A 1 168 ? 5.267 -6.197 -10.983 1.00 69.75 168 V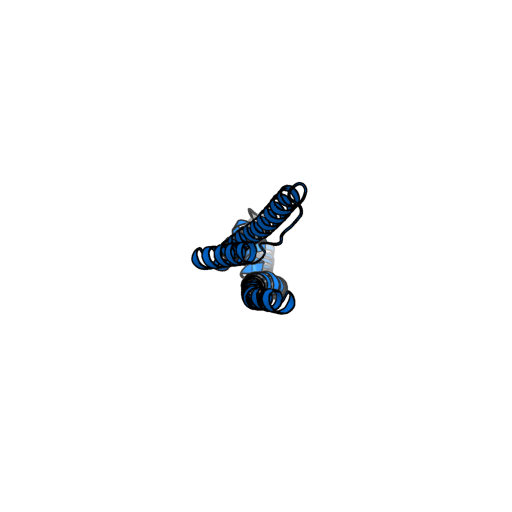AL A C 1
ATOM 1348 O O . VAL A 1 168 ? 6.241 -6.202 -11.739 1.00 69.75 168 VAL A O 1
ATOM 1351 N N . GLY A 1 169 ? 4.215 -6.995 -11.198 1.00 68.81 169 GLY A N 1
ATOM 1352 C CA . GLY A 1 169 ? 4.168 -7.972 -12.289 1.00 68.81 169 GLY A CA 1
ATOM 1353 C C . GLY A 1 169 ? 4.231 -7.332 -13.681 1.00 68.81 169 GLY A C 1
ATOM 1354 O O . GLY A 1 169 ? 5.001 -7.768 -14.544 1.00 68.81 169 GLY A O 1
ATOM 1355 N N . ASN A 1 170 ? 3.470 -6.257 -13.903 1.00 70.94 170 ASN A N 1
ATOM 1356 C CA . ASN A 1 170 ? 3.440 -5.551 -15.186 1.00 70.94 170 ASN A CA 1
ATOM 1357 C C . ASN A 1 170 ? 4.728 -4.774 -15.463 1.00 70.94 170 ASN A C 1
ATOM 1359 O O . ASN A 1 170 ? 5.141 -4.695 -16.622 1.00 70.94 170 ASN A O 1
ATOM 1363 N N . ALA A 1 171 ? 5.382 -4.236 -14.432 1.00 68.19 171 ALA A N 1
ATOM 1364 C CA . ALA A 1 171 ? 6.679 -3.585 -14.574 1.00 68.19 171 ALA A CA 1
ATOM 1365 C C . ALA A 1 171 ? 7.734 -4.587 -15.083 1.00 68.19 171 ALA A C 1
ATOM 1367 O O . ALA A 1 171 ? 8.345 -4.379 -16.136 1.00 68.19 171 ALA A O 1
ATOM 1368 N N . VAL A 1 172 ? 7.824 -5.761 -14.449 1.00 68.25 172 VAL A N 1
ATOM 1369 C CA . VAL A 1 172 ? 8.722 -6.853 -14.867 1.00 68.25 172 VAL A CA 1
ATOM 1370 C C . VAL A 1 172 ? 8.422 -7.320 -16.300 1.00 68.25 172 VAL A C 1
ATOM 1372 O O . VAL A 1 172 ? 9.340 -7.504 -17.111 1.00 68.25 172 VAL A O 1
ATOM 1375 N N . LEU A 1 173 ? 7.142 -7.486 -16.651 1.00 71.25 173 LEU A N 1
ATOM 1376 C CA . LEU A 1 173 ? 6.714 -7.869 -18.001 1.00 71.25 173 LEU A CA 1
ATOM 1377 C C . LEU A 1 173 ? 7.097 -6.818 -19.051 1.00 71.25 173 LEU A C 1
ATOM 1379 O O . LEU A 1 173 ? 7.689 -7.174 -20.074 1.00 71.25 173 LEU A O 1
ATOM 1383 N N . ALA A 1 174 ? 6.823 -5.537 -18.798 1.00 69.00 174 ALA A N 1
ATOM 1384 C CA . ALA A 1 174 ? 7.166 -4.447 -19.709 1.00 69.00 174 ALA A CA 1
ATOM 1385 C C . ALA A 1 174 ? 8.677 -4.394 -19.984 1.00 69.00 174 ALA A C 1
ATOM 1387 O O . ALA A 1 174 ? 9.101 -4.253 -21.137 1.00 69.00 174 ALA A O 1
ATOM 1388 N N . TRP A 1 175 ? 9.499 -4.597 -18.954 1.00 67.38 175 TRP A N 1
ATOM 1389 C CA . TRP A 1 175 ? 10.952 -4.620 -19.103 1.00 67.38 175 TRP A CA 1
ATOM 1390 C C . TRP A 1 175 ? 11.473 -5.836 -19.844 1.00 67.38 175 TRP A C 1
ATOM 1392 O O . TRP A 1 175 ? 12.305 -5.690 -20.743 1.00 67.38 175 TRP A O 1
ATOM 1402 N N . SER A 1 176 ? 10.979 -7.031 -19.522 1.00 66.38 176 SER A N 1
ATOM 1403 C CA . SER A 1 176 ? 11.353 -8.234 -20.268 1.00 66.38 176 SER A CA 1
ATOM 1404 C C . SER A 1 176 ? 11.005 -8.090 -21.757 1.00 66.38 176 SER A C 1
ATOM 1406 O O . SER A 1 176 ? 11.832 -8.410 -22.613 1.00 66.38 176 SER A O 1
ATOM 1408 N N . GLY A 1 177 ? 9.856 -7.484 -22.074 1.00 72.50 177 GLY A N 1
ATOM 1409 C CA . GLY A 1 177 ? 9.448 -7.149 -23.437 1.00 72.50 177 GLY A CA 1
ATOM 1410 C C . GLY A 1 177 ? 10.396 -6.168 -24.132 1.00 72.50 177 GLY A C 1
ATOM 1411 O O . GLY A 1 177 ? 10.803 -6.416 -25.268 1.00 72.50 177 GLY A O 1
ATOM 1412 N N . LEU A 1 178 ? 10.813 -5.094 -23.455 1.00 66.88 178 LEU A N 1
ATOM 1413 C CA . LEU A 1 178 ? 11.774 -4.122 -23.993 1.00 66.88 178 LEU A CA 1
ATOM 1414 C C . LEU A 1 178 ? 13.152 -4.742 -24.262 1.00 66.88 178 LEU A C 1
ATOM 1416 O O . LEU A 1 178 ? 13.748 -4.489 -25.312 1.00 66.88 178 LEU A O 1
ATOM 1420 N N . VAL A 1 179 ? 13.650 -5.590 -23.357 1.00 66.06 179 VAL A N 1
ATOM 1421 C CA . VAL A 1 179 ? 14.928 -6.298 -23.542 1.00 66.06 179 VAL A CA 1
ATOM 1422 C C . VAL A 1 179 ? 14.847 -7.220 -24.753 1.00 66.06 179 VAL A C 1
ATOM 1424 O O . VAL A 1 179 ? 15.715 -7.160 -25.625 1.00 66.06 179 VAL A O 1
ATOM 1427 N N . VAL A 1 180 ? 13.783 -8.016 -24.858 1.00 69.62 180 VAL A N 1
ATOM 1428 C CA . VAL A 1 180 ? 13.561 -8.908 -26.001 1.00 69.62 180 VAL A CA 1
ATOM 1429 C C . VAL A 1 180 ? 13.463 -8.101 -27.300 1.00 69.62 180 VAL A C 1
ATOM 1431 O O . VAL A 1 180 ? 14.182 -8.398 -28.253 1.00 69.62 180 VAL A O 1
ATOM 1434 N N . ALA A 1 181 ? 12.671 -7.027 -27.335 1.00 69.00 181 ALA A N 1
ATOM 1435 C CA . ALA A 1 181 ? 12.535 -6.166 -28.510 1.00 69.00 181 ALA A CA 1
ATOM 1436 C C . ALA A 1 181 ? 13.875 -5.548 -28.947 1.00 69.00 181 ALA A C 1
ATOM 1438 O O . ALA A 1 181 ? 14.184 -5.528 -30.139 1.00 69.00 181 ALA A O 1
ATOM 1439 N N . SER A 1 182 ? 14.713 -5.112 -28.000 1.00 65.06 182 SER A N 1
ATOM 1440 C CA . SER A 1 182 ? 16.034 -4.542 -28.300 1.00 65.06 182 SER A CA 1
ATOM 1441 C C . SER A 1 182 ? 16.985 -5.542 -28.975 1.00 65.06 182 SER A C 1
ATOM 1443 O O . SER A 1 182 ? 17.757 -5.163 -29.859 1.00 65.06 182 SER A O 1
ATOM 1445 N N . ILE A 1 183 ? 16.885 -6.831 -28.625 1.00 60.50 183 ILE A N 1
ATOM 1446 C CA . ILE A 1 183 ? 17.686 -7.909 -29.221 1.00 60.50 183 ILE A CA 1
ATOM 1447 C C . ILE A 1 183 ? 17.282 -8.155 -30.679 1.00 60.50 183 ILE A C 1
ATOM 1449 O O . ILE A 1 183 ? 18.143 -8.498 -31.483 1.00 60.50 183 ILE A O 1
ATOM 1453 N N . PHE A 1 184 ? 16.011 -7.957 -31.040 1.00 64.38 184 PHE A N 1
ATOM 1454 C CA . PHE A 1 184 ? 15.513 -8.186 -32.403 1.00 64.38 184 PHE A CA 1
ATOM 1455 C C . PHE A 1 184 ? 15.597 -6.951 -33.308 1.00 64.38 184 PHE A C 1
ATOM 1457 O O . PHE A 1 184 ? 15.868 -7.087 -34.502 1.00 64.38 184 PHE A O 1
ATOM 1464 N N . ILE A 1 185 ? 15.419 -5.746 -32.762 1.00 62.50 185 ILE A N 1
ATOM 1465 C CA . ILE A 1 185 ? 15.488 -4.495 -33.534 1.00 62.50 185 ILE A CA 1
ATOM 1466 C C . ILE A 1 185 ? 16.923 -4.202 -33.989 1.00 62.50 185 ILE A C 1
ATOM 1468 O O . ILE A 1 185 ? 17.123 -3.797 -35.133 1.00 62.50 185 ILE A O 1
ATOM 1472 N N . CYS A 1 186 ? 17.930 -4.457 -33.146 1.00 53.22 186 CYS A N 1
ATOM 1473 C CA . CYS A 1 186 ? 19.332 -4.204 -33.491 1.00 53.22 186 CYS A CA 1
ATOM 1474 C C . CYS A 1 186 ? 19.797 -4.977 -34.748 1.00 53.22 186 CYS A C 1
ATOM 1476 O O . CYS A 1 186 ? 20.306 -4.342 -35.668 1.00 53.22 186 CYS A O 1
ATOM 1478 N N . PRO A 1 187 ? 19.605 -6.305 -34.869 1.00 54.06 187 PRO A N 1
ATOM 1479 C CA . PRO A 1 187 ? 19.951 -7.057 -36.077 1.00 54.06 187 PRO A CA 1
ATOM 1480 C C . PRO A 1 187 ? 19.118 -6.675 -37.305 1.00 54.06 187 PRO A C 1
ATOM 1482 O O . PRO A 1 187 ? 19.658 -6.628 -38.406 1.00 54.06 187 PRO A O 1
ATOM 1485 N N . LEU A 1 188 ? 17.821 -6.390 -37.136 1.00 54.09 188 LEU A N 1
ATOM 1486 C CA . LEU A 1 188 ? 16.951 -5.991 -38.248 1.00 54.09 188 LEU A CA 1
ATOM 1487 C C . LEU A 1 188 ? 17.369 -4.648 -38.846 1.00 54.09 188 LEU A C 1
ATOM 1489 O O . LEU A 1 188 ? 17.399 -4.515 -40.066 1.00 54.09 188 LEU A O 1
ATOM 1493 N N . TYR A 1 189 ? 17.762 -3.690 -38.007 1.00 56.06 189 TYR A N 1
ATOM 1494 C CA . TYR A 1 189 ? 18.323 -2.424 -38.470 1.00 56.06 189 TYR A CA 1
ATOM 1495 C C . TYR A 1 189 ? 19.626 -2.642 -39.259 1.00 56.06 189 TYR A C 1
ATOM 1497 O O . TYR A 1 189 ? 19.824 -2.036 -40.304 1.00 56.06 189 TYR A O 1
ATOM 1505 N N . ILE A 1 190 ? 20.481 -3.572 -38.815 1.00 52.25 190 ILE A N 1
ATOM 1506 C CA . ILE A 1 190 ? 21.737 -3.923 -39.504 1.00 52.25 190 ILE A CA 1
ATOM 1507 C C . ILE A 1 190 ? 21.491 -4.550 -40.879 1.00 52.25 190 ILE A C 1
ATOM 1509 O O . ILE A 1 190 ? 22.276 -4.318 -41.791 1.00 52.25 190 ILE A O 1
ATOM 1513 N N . ILE A 1 191 ? 20.447 -5.369 -41.019 1.00 60.06 191 ILE A N 1
ATOM 1514 C CA . ILE A 1 191 ? 20.118 -6.046 -42.282 1.00 60.06 191 ILE A CA 1
ATOM 1515 C C . ILE A 1 191 ? 19.419 -5.091 -43.257 1.00 60.06 191 ILE A C 1
ATOM 1517 O O . ILE A 1 191 ? 19.649 -5.193 -44.454 1.00 60.06 191 ILE A O 1
ATOM 1521 N N . TYR A 1 192 ? 18.575 -4.181 -42.765 1.00 49.84 192 TYR A N 1
ATOM 1522 C CA . TYR A 1 192 ? 17.827 -3.242 -43.609 1.00 49.84 192 TYR A CA 1
ATOM 1523 C C . TYR A 1 192 ? 18.687 -2.085 -44.149 1.00 49.84 192 TYR A C 1
ATOM 1525 O O . TYR A 1 192 ? 18.362 -1.518 -45.186 1.00 49.84 192 TYR A O 1
ATOM 1533 N N . ASP A 1 193 ? 19.773 -1.732 -43.454 1.00 48.78 193 ASP A N 1
ATOM 1534 C CA . ASP A 1 193 ? 20.709 -0.662 -43.848 1.00 48.78 193 ASP A CA 1
ATOM 1535 C C . ASP A 1 193 ? 21.867 -1.165 -44.752 1.00 48.78 193 ASP A C 1
ATOM 1537 O O . ASP A 1 193 ? 22.813 -0.425 -45.031 1.00 48.78 193 ASP A O 1
ATOM 1541 N N . GLN A 1 194 ? 21.821 -2.434 -45.194 1.00 43.28 194 GLN A N 1
ATOM 1542 C CA . GLN A 1 194 ? 22.712 -3.029 -46.209 1.00 43.28 194 GLN A CA 1
ATOM 1543 C C . GLN A 1 194 ? 22.002 -3.183 -47.554 1.00 43.28 194 GLN A C 1
ATOM 1545 O O . GLN A 1 194 ? 22.690 -2.973 -48.581 1.00 43.28 194 GLN A O 1
#

Organism: NCBI:txid180227

Secondary structure (DSSP, 8-state):
-HHHHHHHHHHHHHHHHH------TTTHHHHHHHHHHHHHHHHHHHHHHHHHHHHHHHHHHHHHHSHHHHHHTT--THHHHHHHHHHH-S--HHHHHHHHHHHHHHHHHHHHHHHHH-THHHHHHHHHHHHHHHHHHHHIIIIIHHHHHHHHHHHIIIIIIIIIIIIHHHHHHHHHHHHHHHHHHHHHHHHHT-